Protein AF-A0A973HMJ6-F1 (afdb_monomer_lite)

Secondary structure (DSSP, 8-state):
---------------------TT-EEEEBTTS--EEEEEEEEEETTEEEEEETTT--EEEEEGGGB-HHHHHHHHHHHHHHTTT------S------HHHHHHHHHHHHHHHHHHHHHHHHHHHHHHHHHHHHHHHHHHHHHHHHS---HHHHHHHHHHHHHHHHHHHHHHHHHHHHHHHHHHHHHHHHHHHHHHHHHHHHT-TT-THHHHHHHIIIIIHHHHHHHHHHHHHHHHHHH-

pLDDT: mean 71.48, std 14.73, range [33.19, 90.75]

Sequence (239 aa):
MLRGEYDDEIEEEEYEEEEDEGEYHTFRSKDGSKKLIAKVISVDGDNVILVRKKDGREIEMKVSSFQRKDQAYLRSVVASYDDGVGFKAEEDLIEESEDVTKFKQAIAGFLAFGLVLIIVIVIAFLILQFLIQVLYTWFISKFAADEPTFQNAVKFSIWFSVFGILTEFVIAGITMVLPSVILIIIITILGFLFSYHWAYQRSYKDAGCMKFFIFYFILVPIGILIVITAALSMIWKMM

Structure (mmCIF, N/CA/C/O backbone):
data_AF-A0A973HMJ6-F1
#
_entry.id   AF-A0A973HMJ6-F1
#
loop_
_atom_site.group_PDB
_atom_site.id
_atom_site.type_symbol
_atom_site.label_atom_id
_atom_site.label_alt_id
_atom_site.label_comp_id
_atom_site.label_asym_id
_atom_site.label_entity_id
_atom_site.label_seq_id
_atom_site.pdbx_PDB_ins_code
_atom_site.Cartn_x
_atom_site.Cartn_y
_atom_site.Cartn_z
_atom_site.occupancy
_atom_site.B_iso_or_equiv
_atom_site.auth_seq_id
_atom_site.auth_comp_id
_atom_site.auth_asym_id
_atom_site.auth_atom_id
_atom_site.pdbx_PDB_model_num
ATOM 1 N N . MET A 1 1 ? -56.992 22.034 64.727 1.00 43.81 1 MET A N 1
ATOM 2 C CA . MET A 1 1 ? -57.767 21.483 63.593 1.00 43.81 1 MET A CA 1
ATOM 3 C C . MET A 1 1 ? -57.474 22.418 62.428 1.00 43.81 1 MET A C 1
ATOM 5 O O . MET A 1 1 ? -57.745 23.595 62.577 1.00 43.81 1 MET A O 1
ATOM 9 N N . LEU A 1 2 ? -56.690 22.054 61.415 1.00 40.25 2 LEU A N 1
ATOM 10 C CA . LEU A 1 2 ? -56.960 21.040 60.392 1.00 40.25 2 LEU A CA 1
ATOM 11 C C . LEU A 1 2 ? -55.666 20.300 60.005 1.00 40.25 2 LEU A C 1
ATOM 13 O O . LEU A 1 2 ? -54.617 20.916 59.835 1.00 40.25 2 LEU A O 1
ATOM 17 N N . ARG A 1 3 ? -55.774 18.973 59.913 1.00 39.19 3 ARG A N 1
ATOM 18 C CA . ARG A 1 3 ? -54.755 18.019 59.465 1.00 39.19 3 ARG A CA 1
ATOM 19 C C . ARG A 1 3 ? -55.028 17.795 57.976 1.00 39.19 3 ARG A C 1
ATOM 21 O O . ARG A 1 3 ? -56.131 17.381 57.647 1.00 39.19 3 ARG A O 1
ATOM 28 N N . GLY A 1 4 ? -54.090 18.161 57.108 1.00 39.06 4 GLY A N 1
ATOM 29 C CA . GLY A 1 4 ? -54.155 17.831 55.686 1.00 39.06 4 GLY A CA 1
ATOM 30 C C . GLY A 1 4 ? -53.515 16.467 55.472 1.00 39.06 4 GLY A C 1
ATOM 31 O O . GLY A 1 4 ? -52.295 16.354 55.576 1.00 39.06 4 GLY A O 1
ATOM 32 N N . GLU A 1 5 ? -54.349 15.452 55.270 1.00 43.44 5 GLU A N 1
ATOM 33 C CA . GLU A 1 5 ? -53.986 14.175 54.650 1.00 43.44 5 GLU A CA 1
ATOM 34 C C . GLU A 1 5 ? -53.609 14.434 53.187 1.00 43.44 5 GLU A C 1
ATOM 36 O O . GLU A 1 5 ? -54.357 15.088 52.463 1.00 43.44 5 GLU A O 1
ATOM 41 N N . TYR A 1 6 ? -52.439 13.948 52.779 1.00 47.72 6 TYR A N 1
ATOM 42 C CA . TYR A 1 6 ? -52.119 13.709 51.377 1.00 47.72 6 TYR A CA 1
ATOM 43 C C . TYR A 1 6 ? -52.194 12.194 51.186 1.00 47.72 6 TYR A C 1
ATOM 45 O O . TYR A 1 6 ? -51.253 11.484 51.539 1.00 47.72 6 TYR A O 1
ATOM 53 N N . ASP A 1 7 ? -53.350 11.730 50.711 1.00 46.59 7 ASP A N 1
ATOM 54 C CA . ASP A 1 7 ? -53.491 10.456 50.006 1.00 46.59 7 ASP A CA 1
ATOM 55 C C . ASP A 1 7 ? -52.967 10.681 48.586 1.00 46.59 7 ASP A C 1
ATOM 57 O O . ASP A 1 7 ? -53.701 11.108 47.698 1.00 46.59 7 ASP A O 1
ATOM 61 N N . ASP A 1 8 ? -51.672 10.446 48.394 1.00 48.44 8 ASP A N 1
ATOM 62 C CA . ASP A 1 8 ? -51.143 10.128 47.073 1.00 48.44 8 ASP A CA 1
ATOM 63 C C . ASP A 1 8 ? -51.062 8.599 47.014 1.00 48.44 8 ASP A C 1
ATOM 65 O O . ASP A 1 8 ? -50.051 7.988 47.369 1.00 48.44 8 ASP A O 1
ATOM 69 N N . GLU A 1 9 ? -52.181 7.981 46.630 1.00 44.19 9 GLU A N 1
ATOM 70 C CA . GLU A 1 9 ? -52.222 6.600 46.156 1.00 44.19 9 GLU A CA 1
ATOM 71 C C . GLU A 1 9 ? -51.339 6.524 44.903 1.00 44.19 9 GLU A C 1
ATOM 73 O O . GLU A 1 9 ? -51.754 6.831 43.786 1.00 44.19 9 GLU A O 1
ATOM 78 N N . ILE A 1 10 ? -50.065 6.185 45.100 1.00 46.09 10 ILE A N 1
ATOM 79 C CA . ILE A 1 10 ? -49.186 5.768 44.014 1.00 46.09 10 ILE A CA 1
ATOM 80 C C . ILE A 1 10 ? -49.730 4.416 43.564 1.00 46.09 10 ILE A C 1
ATOM 82 O O . ILE A 1 10 ? -49.549 3.416 44.256 1.00 46.09 10 ILE A O 1
ATOM 86 N N . GLU A 1 11 ? -50.435 4.412 42.434 1.00 41.34 11 GLU A N 1
ATOM 87 C CA . GLU A 1 11 ? -50.788 3.204 41.694 1.00 41.34 11 GLU A CA 1
ATOM 88 C C . GLU A 1 11 ? -49.488 2.436 41.399 1.00 41.34 11 GLU A C 1
ATOM 90 O O . GLU A 1 11 ? -48.725 2.770 40.489 1.00 41.34 11 GLU A O 1
ATOM 95 N N . GLU A 1 12 ? -49.185 1.438 42.230 1.00 43.09 12 GLU A N 1
ATOM 96 C CA . GLU A 1 12 ? -48.188 0.420 41.929 1.00 43.09 12 GLU A CA 1
ATOM 97 C C . GLU A 1 12 ? -48.746 -0.394 40.760 1.00 43.09 12 GLU A C 1
ATOM 99 O O . GLU A 1 12 ? -49.524 -1.326 40.949 1.00 43.09 12 GLU A O 1
ATOM 104 N N . GLU A 1 13 ? -48.409 0.007 39.531 1.00 42.00 13 GLU A N 1
ATOM 105 C CA . GLU A 1 13 ? -48.623 -0.835 38.357 1.00 42.00 13 GLU A CA 1
ATOM 106 C C . GLU A 1 13 ? -48.000 -2.208 38.652 1.00 42.00 13 GLU A C 1
ATOM 108 O O . GLU A 1 13 ? -46.784 -2.327 38.817 1.00 42.00 13 GLU A O 1
ATOM 113 N N . GLU A 1 14 ? -48.838 -3.242 38.770 1.00 40.66 14 GLU A N 1
ATOM 114 C CA . GLU A 1 14 ? -48.417 -4.639 38.837 1.00 40.66 14 GLU A CA 1
ATOM 115 C C . GLU A 1 14 ? -47.666 -4.969 37.542 1.00 40.66 14 GLU A C 1
ATOM 117 O O . GLU A 1 14 ? -48.248 -5.290 36.506 1.00 40.66 14 GLU A O 1
ATOM 122 N N . TYR A 1 15 ? -46.341 -4.844 37.579 1.00 47.34 15 TYR A N 1
ATOM 123 C CA . TYR A 1 15 ? -45.486 -5.326 36.509 1.00 47.34 15 TYR A CA 1
ATOM 124 C C . TYR A 1 15 ? -45.500 -6.850 36.559 1.00 47.34 15 TYR A C 1
ATOM 126 O O . TYR A 1 15 ? -44.990 -7.437 37.512 1.00 47.34 15 TYR A O 1
ATOM 134 N N . GLU A 1 16 ? -46.056 -7.475 35.520 1.00 47.06 16 GLU A N 1
ATOM 135 C CA . GLU A 1 16 ? -45.895 -8.904 35.260 1.00 47.06 16 GLU A CA 1
ATOM 136 C C . GLU A 1 16 ? -44.403 -9.263 35.400 1.00 47.06 16 GLU A C 1
ATOM 138 O O . GLU A 1 16 ? -43.552 -8.774 34.645 1.00 47.06 16 GLU A O 1
ATOM 143 N N . GLU A 1 17 ? -44.072 -10.058 36.423 1.00 46.97 17 GLU A N 1
ATOM 144 C CA . GLU A 1 17 ? -42.740 -10.629 36.600 1.00 46.97 17 GLU A CA 1
ATOM 145 C C . GLU A 1 17 ? -42.510 -11.613 35.450 1.00 46.97 17 GLU A C 1
ATOM 147 O O . GLU A 1 17 ? -42.862 -12.785 35.529 1.00 46.97 17 GLU A O 1
ATOM 152 N N . GLU A 1 18 ? -41.964 -11.124 34.336 1.00 51.53 18 GLU A N 1
ATOM 153 C CA . GLU A 1 18 ? -41.388 -12.013 33.332 1.00 51.53 18 GLU A CA 1
ATOM 154 C C . GLU A 1 18 ? -40.262 -12.802 34.011 1.00 51.53 18 GLU A C 1
ATOM 156 O O . GLU A 1 18 ? -39.240 -12.223 34.388 1.00 51.53 18 GLU A O 1
ATOM 161 N N . GLU A 1 19 ? -40.502 -14.102 34.207 1.00 53.81 19 GLU A N 1
ATOM 162 C CA . GLU A 1 19 ? -39.594 -15.035 34.871 1.00 53.81 19 GLU A CA 1
ATOM 163 C C . GLU A 1 19 ? -38.188 -14.956 34.263 1.00 53.81 19 GLU A C 1
ATOM 165 O O . GLU A 1 19 ? -37.997 -15.063 33.048 1.00 53.81 19 GLU A O 1
ATOM 170 N N . ASP A 1 20 ? -37.192 -14.779 35.131 1.00 62.41 20 ASP A N 1
ATOM 171 C CA . ASP A 1 20 ? -35.784 -14.843 34.763 1.00 62.41 20 ASP A CA 1
ATOM 172 C C . ASP A 1 20 ? -35.477 -16.221 34.149 1.00 62.41 20 ASP A C 1
ATOM 174 O O . ASP A 1 20 ? -35.510 -17.262 34.809 1.00 62.41 20 ASP A O 1
ATOM 178 N N . GLU A 1 21 ? -35.185 -16.242 32.848 1.00 52.69 21 GLU A N 1
ATOM 179 C CA . GLU A 1 21 ? -34.853 -17.472 32.132 1.00 52.69 21 GLU A CA 1
ATOM 180 C C . GLU A 1 21 ? -33.383 -17.860 32.375 1.00 52.69 21 GLU A C 1
ATOM 182 O O . GLU A 1 21 ? -32.475 -17.484 31.623 1.00 52.69 21 GLU A O 1
ATOM 187 N N . GLY A 1 22 ? -33.147 -18.661 33.416 1.00 68.25 22 GLY A N 1
ATOM 188 C CA . GLY A 1 22 ? -31.844 -19.267 33.702 1.00 68.25 22 GLY A CA 1
ATOM 189 C C . GLY A 1 22 ? -30.811 -18.257 34.209 1.00 68.25 22 GLY A C 1
ATOM 190 O O . GLY A 1 22 ? -30.983 -17.671 35.269 1.00 68.25 22 GLY A O 1
ATOM 191 N N . GLU A 1 23 ? -29.705 -18.082 33.480 1.00 77.00 23 GLU A N 1
ATOM 192 C CA . GLU A 1 23 ? -28.607 -17.175 33.866 1.00 77.00 23 GLU A CA 1
ATOM 193 C C . GLU A 1 23 ? -28.815 -15.718 33.398 1.00 77.00 23 GLU A C 1
ATOM 195 O O . GLU A 1 23 ? -27.949 -14.868 33.614 1.00 77.00 23 GLU A O 1
ATOM 200 N N . TYR A 1 24 ? -29.928 -15.420 32.719 1.00 82.56 24 TYR A N 1
ATOM 201 C CA . TYR A 1 24 ? -30.221 -14.100 32.161 1.00 82.56 24 TYR A CA 1
ATOM 202 C C . TYR A 1 24 ? -31.276 -13.371 32.991 1.00 82.56 24 TYR A C 1
ATOM 204 O O . TYR A 1 24 ? -32.354 -13.904 33.227 1.00 82.56 24 TYR A O 1
ATOM 212 N N . HIS A 1 25 ? -30.980 -12.120 33.342 1.00 86.19 25 HIS A N 1
ATOM 213 C CA . HIS A 1 25 ? -31.868 -11.233 34.082 1.00 86.19 25 HIS A CA 1
ATOM 214 C C . HIS A 1 25 ? -32.387 -10.098 33.191 1.00 86.19 25 HIS A C 1
ATOM 216 O O . HIS A 1 25 ? -31.694 -9.613 32.283 1.00 86.19 25 HIS A O 1
ATOM 222 N N . THR A 1 26 ? -33.620 -9.662 33.443 1.00 87.19 26 THR A N 1
ATOM 223 C CA . THR A 1 26 ? -34.226 -8.523 32.748 1.00 87.19 26 THR A CA 1
ATOM 224 C C . THR A 1 26 ? -33.950 -7.215 33.485 1.00 87.19 26 THR A C 1
ATOM 226 O O . THR A 1 26 ? -34.629 -6.868 34.442 1.00 87.19 26 THR A O 1
ATOM 229 N N . PHE A 1 27 ? -33.016 -6.428 32.963 1.00 85.69 27 PHE A N 1
ATOM 230 C CA . PHE A 1 27 ? -32.703 -5.084 33.433 1.00 85.69 27 PHE A CA 1
ATOM 231 C C . PHE A 1 27 ? -33.596 -4.024 32.786 1.00 85.69 27 PHE A C 1
ATOM 233 O O . PHE A 1 27 ? -33.896 -4.076 31.587 1.00 85.69 27 PHE A O 1
ATOM 240 N N . ARG A 1 28 ? -33.945 -2.990 33.546 1.00 84.69 28 ARG A N 1
ATOM 241 C CA . ARG A 1 28 ? -34.652 -1.799 33.075 1.00 84.69 28 ARG A CA 1
ATOM 242 C C . ARG A 1 28 ? -33.813 -0.547 33.300 1.00 84.69 28 ARG A C 1
ATOM 244 O O . ARG A 1 28 ? -33.118 -0.397 34.305 1.00 84.69 28 ARG A O 1
ATOM 251 N N . SER A 1 29 ? -33.872 0.382 32.349 1.00 82.88 29 SER A N 1
ATOM 252 C CA . SER A 1 29 ? -33.248 1.698 32.500 1.00 82.88 29 SER A CA 1
ATOM 253 C C . SER A 1 29 ? -33.848 2.456 33.683 1.00 82.88 29 SER A C 1
ATOM 255 O O . SER A 1 29 ? -34.981 2.207 34.074 1.00 82.88 29 SER A O 1
ATOM 257 N N . LYS A 1 30 ? -33.113 3.416 34.248 1.00 77.81 30 LYS A N 1
ATOM 258 C CA . LYS A 1 30 ? -33.528 4.209 35.419 1.00 77.81 30 LYS A CA 1
ATOM 259 C C . LYS A 1 30 ? -34.941 4.806 35.316 1.00 77.81 30 LYS A C 1
ATOM 261 O O . LYS A 1 30 ? -35.620 4.935 36.327 1.00 77.81 30 LYS A O 1
ATOM 266 N N . ASP A 1 31 ? -35.357 5.174 34.110 1.00 76.50 31 ASP A N 1
ATOM 267 C CA . ASP A 1 31 ? -36.668 5.736 33.767 1.00 76.50 31 ASP A CA 1
ATOM 268 C C . ASP A 1 31 ? -37.720 4.679 33.368 1.00 76.50 31 ASP A C 1
ATOM 270 O O . ASP A 1 31 ? -38.837 5.033 33.020 1.00 76.50 31 ASP A O 1
ATOM 274 N N . GLY A 1 32 ? -37.368 3.390 33.366 1.00 67.56 32 GLY A N 1
ATOM 275 C CA . GLY A 1 32 ? -38.233 2.270 32.982 1.00 67.56 32 GLY A CA 1
ATOM 276 C C . GLY A 1 32 ? -38.507 2.133 31.483 1.00 67.56 32 GLY A C 1
ATOM 277 O O . GLY A 1 32 ? -39.099 1.138 31.068 1.00 67.56 32 GLY A O 1
ATOM 278 N N . SER A 1 33 ? -38.052 3.084 30.661 1.00 72.88 33 SER A N 1
ATOM 279 C CA . SER A 1 33 ? -38.416 3.175 29.241 1.00 72.88 33 SER A CA 1
ATOM 280 C C . SER A 1 33 ? -37.765 2.108 28.359 1.00 72.88 33 SER A C 1
ATOM 282 O O . SER A 1 33 ? -38.263 1.809 27.271 1.00 72.88 33 SER A O 1
ATOM 284 N N . LYS A 1 34 ? -36.640 1.533 28.795 1.00 70.94 34 LYS A N 1
ATOM 285 C CA . LYS A 1 34 ? -35.865 0.551 28.032 1.00 70.94 34 LYS A CA 1
ATOM 286 C C . LYS A 1 34 ? -35.654 -0.711 28.848 1.00 70.94 34 LYS A C 1
ATOM 288 O O . LYS A 1 34 ? -35.286 -0.652 30.018 1.00 70.94 34 LYS A O 1
ATOM 293 N N . LYS A 1 35 ? -35.821 -1.848 28.178 1.00 83.75 35 LYS A N 1
ATOM 294 C CA . LYS A 1 35 ? -35.582 -3.191 28.705 1.00 83.75 35 LYS A CA 1
ATOM 295 C C . LYS A 1 35 ? -34.334 -3.794 28.061 1.00 83.75 35 LYS A C 1
ATOM 297 O O . LYS A 1 35 ? -34.123 -3.663 26.855 1.00 83.75 35 LYS A O 1
ATOM 302 N N . LEU A 1 36 ? -33.522 -4.465 28.865 1.00 82.19 36 LEU A N 1
ATOM 303 C CA . LEU A 1 36 ? -32.304 -5.158 28.474 1.00 82.19 36 LEU A CA 1
ATOM 304 C C . LEU A 1 36 ? -32.296 -6.533 29.142 1.00 82.19 36 LEU A C 1
ATOM 306 O O . LEU A 1 36 ? -32.233 -6.621 30.356 1.00 82.19 36 LEU A O 1
ATOM 310 N N . ILE A 1 37 ? -32.297 -7.603 28.354 1.00 88.31 37 ILE A N 1
ATOM 311 C CA . ILE A 1 37 ? -32.136 -8.963 28.882 1.00 88.31 37 ILE A CA 1
ATOM 312 C C . ILE A 1 37 ? -30.659 -9.336 28.765 1.00 88.31 37 ILE A C 1
ATOM 314 O O . ILE A 1 37 ? -30.124 -9.369 27.648 1.00 88.31 37 ILE A O 1
ATOM 318 N N . ALA A 1 38 ? -29.989 -9.577 29.889 1.00 87.56 38 ALA A N 1
ATOM 319 C CA . ALA A 1 38 ? -28.554 -9.832 29.919 1.00 87.56 38 ALA A CA 1
ATOM 320 C C . ALA A 1 38 ? -28.126 -10.722 31.095 1.00 87.56 38 ALA A C 1
ATOM 322 O O . ALA A 1 38 ? -28.805 -10.797 32.112 1.00 87.56 38 ALA A O 1
ATOM 323 N N . LYS A 1 39 ? -26.984 -11.392 30.951 1.00 90.75 39 LYS A N 1
ATOM 324 C CA . LYS A 1 39 ? -26.306 -12.131 32.019 1.00 90.75 39 LYS A CA 1
ATOM 325 C C . LYS A 1 39 ? -25.254 -11.229 32.659 1.00 90.75 39 LYS A C 1
ATOM 327 O O . LYS A 1 39 ? -24.524 -10.552 31.938 1.00 90.75 39 LYS A O 1
ATOM 332 N N . VAL A 1 40 ? -25.160 -11.224 33.985 1.00 89.38 40 VAL A N 1
ATOM 333 C CA . VAL A 1 40 ? -24.102 -10.495 34.703 1.00 89.38 40 VAL A CA 1
ATOM 334 C C . VAL A 1 40 ? -22.809 -11.300 34.646 1.00 89.38 40 VAL A C 1
ATOM 336 O O . VAL A 1 40 ? -22.811 -12.479 34.993 1.00 89.38 40 VAL A O 1
ATOM 339 N N . ILE A 1 41 ? -21.720 -10.673 34.204 1.00 88.00 41 ILE A N 1
ATOM 340 C CA . ILE A 1 41 ? -20.390 -11.298 34.150 1.00 88.00 41 ILE A CA 1
ATOM 341 C C . ILE A 1 41 ? -19.532 -10.830 35.318 1.00 88.00 41 ILE A C 1
ATOM 343 O O . ILE A 1 41 ? -18.930 -11.644 36.013 1.00 88.00 41 ILE A O 1
ATOM 347 N N . SER A 1 42 ? -19.495 -9.522 35.556 1.00 83.38 42 SER A N 1
ATOM 348 C CA . SER A 1 42 ? -18.763 -8.938 36.674 1.00 83.38 42 SER A CA 1
ATOM 349 C C . SER A 1 42 ? -19.382 -7.612 37.096 1.00 83.38 42 SER A C 1
ATOM 351 O O . SER A 1 42 ? -20.066 -6.938 36.321 1.00 83.38 42 SER A O 1
ATOM 353 N N . VAL A 1 43 ? -19.144 -7.238 38.347 1.00 84.62 43 VAL A N 1
ATOM 354 C CA . VAL A 1 43 ? -19.526 -5.938 38.893 1.00 84.62 43 VAL A CA 1
ATOM 355 C C . VAL A 1 43 ? -18.313 -5.395 39.640 1.00 84.62 43 VAL A C 1
ATOM 357 O O . VAL A 1 43 ? -17.813 -6.044 40.555 1.00 84.62 43 VAL A O 1
ATOM 360 N N . ASP A 1 44 ? -17.848 -4.215 39.242 1.00 81.62 44 ASP A N 1
ATOM 361 C CA . ASP A 1 44 ? -16.714 -3.515 39.842 1.00 81.62 44 ASP A CA 1
ATOM 362 C C . ASP A 1 44 ? -17.149 -2.107 40.269 1.00 81.62 44 ASP A C 1
ATOM 364 O O . ASP A 1 44 ? -17.291 -1.181 39.462 1.00 81.62 44 ASP A O 1
ATOM 368 N N . GLY A 1 45 ? -17.432 -1.956 41.564 1.00 83.06 45 GLY A N 1
ATOM 369 C CA . GLY A 1 45 ? -17.891 -0.697 42.143 1.00 83.06 45 GLY A CA 1
ATOM 370 C C . GLY A 1 45 ? -19.209 -0.197 41.538 1.00 83.06 45 GLY A C 1
ATOM 371 O O . GLY A 1 45 ? -20.277 -0.734 41.826 1.00 83.06 45 GLY A O 1
ATOM 372 N N . ASP A 1 46 ? -19.140 0.882 40.748 1.00 86.44 46 ASP A N 1
ATOM 373 C CA . ASP A 1 46 ? -20.303 1.484 40.064 1.00 86.44 46 ASP A CA 1
ATOM 374 C C . ASP A 1 46 ? -20.457 1.002 38.611 1.00 86.44 46 ASP A C 1
ATOM 376 O O . ASP A 1 46 ? -21.398 1.416 37.936 1.00 86.44 46 ASP A O 1
ATOM 380 N N . ASN A 1 47 ? -19.574 0.129 38.118 1.00 86.19 47 ASN A N 1
ATOM 381 C CA . ASN A 1 47 ? -19.642 -0.425 36.768 1.00 86.19 47 ASN A CA 1
ATOM 382 C C . ASN A 1 47 ? -20.057 -1.901 36.804 1.00 86.19 47 ASN A C 1
ATOM 384 O O . ASN A 1 47 ? -19.670 -2.657 37.691 1.00 86.19 47 ASN A O 1
ATOM 388 N N . VAL A 1 48 ? -20.845 -2.316 35.817 1.00 88.94 48 VAL A N 1
ATOM 389 C CA . VAL A 1 48 ? -21.241 -3.708 35.594 1.00 88.94 48 VAL A CA 1
ATOM 390 C C . VAL A 1 48 ? -20.938 -4.102 34.155 1.00 88.94 48 VAL A C 1
ATOM 392 O O . VAL A 1 48 ? -21.236 -3.346 33.226 1.00 88.94 48 VAL A O 1
ATOM 395 N N . ILE A 1 49 ? -20.380 -5.299 33.984 1.00 87.69 49 ILE A N 1
ATOM 396 C CA . ILE A 1 49 ? -20.205 -5.953 32.689 1.00 87.69 49 ILE A CA 1
ATOM 397 C C . ILE A 1 49 ? -21.334 -6.969 32.510 1.00 87.69 49 ILE A C 1
ATOM 399 O O . ILE A 1 49 ? -21.519 -7.882 33.322 1.00 87.69 49 ILE A O 1
ATOM 403 N N . LEU A 1 50 ? -22.106 -6.787 31.441 1.00 89.38 50 LEU A N 1
ATOM 404 C CA . LEU A 1 50 ? -23.271 -7.598 31.097 1.00 89.38 50 LEU A CA 1
ATOM 405 C C . LEU A 1 50 ? -23.093 -8.229 29.713 1.00 89.38 50 LEU A C 1
ATOM 407 O O . LEU A 1 50 ? -22.655 -7.548 28.794 1.00 89.38 50 LEU A O 1
ATOM 411 N N . VAL A 1 51 ? -23.540 -9.471 29.522 1.00 87.62 51 VAL A N 1
ATOM 412 C CA . VAL A 1 51 ? -23.665 -10.115 28.200 1.00 87.62 51 VAL A CA 1
ATOM 413 C C . VAL A 1 51 ? -25.123 -10.110 27.769 1.00 87.62 51 VAL A C 1
ATOM 415 O O . VAL A 1 51 ? -25.972 -10.754 28.389 1.00 87.62 51 VAL A O 1
ATOM 418 N N . ARG A 1 52 ? -25.449 -9.395 26.694 1.00 87.50 52 ARG A N 1
ATOM 419 C CA . ARG A 1 52 ? -26.831 -9.261 26.215 1.00 87.50 52 ARG A CA 1
ATOM 420 C C . ARG A 1 52 ? -27.321 -10.556 25.557 1.00 87.50 52 ARG A C 1
ATOM 422 O O . ARG A 1 52 ? -26.688 -11.078 24.648 1.00 87.50 52 ARG A O 1
ATOM 429 N N . LYS A 1 53 ? -28.519 -11.027 25.923 1.00 83.06 53 LYS A N 1
ATOM 430 C CA . LYS A 1 53 ? -29.112 -12.276 25.394 1.00 83.06 53 LYS A CA 1
ATOM 431 C C . LYS A 1 53 ? -29.321 -12.259 23.874 1.00 83.06 53 LYS A C 1
ATOM 433 O O . LYS A 1 53 ? -29.185 -13.283 23.219 1.00 83.06 53 LYS A O 1
ATOM 438 N N . LYS A 1 54 ? -29.676 -11.096 23.313 1.00 76.31 54 LYS A N 1
ATOM 439 C CA . LYS A 1 54 ? -30.044 -10.949 21.893 1.00 76.31 54 LYS A CA 1
ATOM 440 C C . LYS A 1 54 ? -28.881 -11.204 20.930 1.00 76.31 54 LYS A C 1
ATOM 442 O O . LYS A 1 54 ? -29.098 -11.781 19.871 1.00 76.31 54 LYS A O 1
ATOM 447 N N . ASP A 1 55 ? -27.702 -10.681 21.246 1.00 76.25 55 ASP A N 1
ATOM 448 C CA . ASP A 1 55 ? -26.547 -10.627 20.341 1.00 76.25 55 ASP A CA 1
ATOM 449 C C . ASP A 1 55 ? -25.263 -11.195 20.965 1.00 76.25 55 ASP A C 1
ATOM 451 O O . ASP A 1 55 ? -24.250 -11.270 20.277 1.00 76.25 55 ASP A O 1
ATOM 455 N N . GLY A 1 56 ? -25.298 -11.604 22.237 1.00 82.00 56 GLY A N 1
ATOM 456 C CA . GLY A 1 56 ? -24.142 -12.124 22.965 1.00 82.00 56 GLY A CA 1
ATOM 457 C C . GLY A 1 56 ? -23.069 -11.075 23.255 1.00 82.00 56 GLY A C 1
ATOM 458 O O . GLY A 1 56 ? -21.991 -11.450 23.698 1.00 82.00 56 GLY A O 1
ATOM 459 N N . ARG A 1 57 ? -23.337 -9.786 23.000 1.00 75.88 57 ARG A N 1
ATOM 460 C CA . ARG A 1 57 ? -22.340 -8.719 23.151 1.00 75.88 57 ARG A CA 1
ATOM 461 C C . ARG A 1 57 ? -22.141 -8.340 24.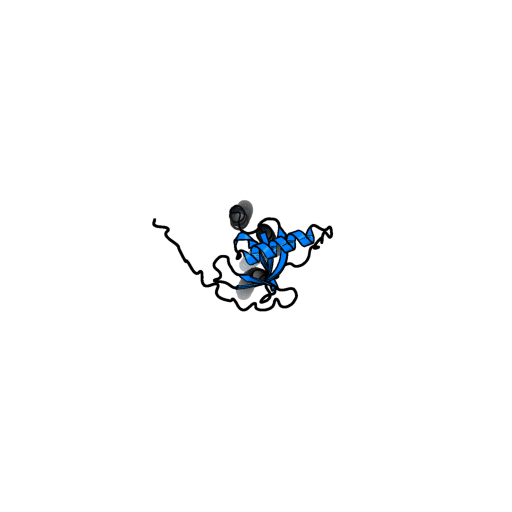610 1.00 75.88 57 ARG A C 1
ATOM 463 O O . ARG A 1 57 ? -23.118 -8.239 25.364 1.00 75.88 57 ARG A O 1
ATOM 470 N N . GLU A 1 58 ? -20.892 -8.066 24.960 1.00 85.25 58 GLU A N 1
ATOM 471 C CA . GLU A 1 58 ? -20.520 -7.525 26.258 1.00 85.25 58 GLU A CA 1
ATOM 472 C C . GLU A 1 58 ? -20.737 -6.015 26.274 1.00 85.25 58 GLU A C 1
ATOM 474 O O . GLU A 1 58 ? -20.393 -5.284 25.344 1.00 85.25 58 GLU A O 1
ATOM 479 N N . ILE A 1 59 ? -21.359 -5.525 27.338 1.00 84.38 59 ILE A N 1
ATOM 480 C CA . ILE A 1 59 ? -21.587 -4.102 27.538 1.00 84.38 59 ILE A CA 1
ATOM 481 C C . ILE A 1 59 ? -21.204 -3.712 28.956 1.00 84.38 59 ILE A C 1
ATOM 483 O O . ILE A 1 59 ? -21.650 -4.315 29.930 1.00 84.38 59 ILE A O 1
ATOM 487 N N . GLU A 1 60 ? -20.402 -2.658 29.052 1.00 88.56 60 GLU A N 1
ATOM 488 C CA . GLU A 1 60 ? -20.096 -2.000 30.313 1.00 88.56 60 GLU A CA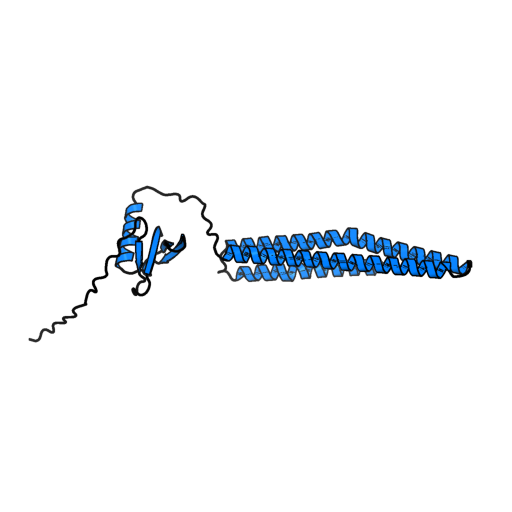 1
ATOM 489 C C . GLU A 1 60 ? -21.105 -0.871 30.542 1.00 88.56 60 GLU A C 1
ATOM 491 O O . GLU A 1 60 ? -21.286 0.020 29.703 1.00 88.56 60 GLU A O 1
ATOM 496 N N . MET A 1 61 ? -21.796 -0.910 31.676 1.00 86.06 61 MET A N 1
ATOM 497 C CA . MET A 1 61 ? -22.778 0.100 32.057 1.00 86.06 61 MET A CA 1
ATOM 498 C C . MET A 1 61 ? -22.605 0.497 33.516 1.00 86.06 61 MET A C 1
ATOM 500 O O . MET A 1 61 ? -22.165 -0.294 34.343 1.00 86.06 61 MET A O 1
ATOM 504 N N . LYS A 1 62 ? -23.011 1.723 33.857 1.00 87.25 62 LYS A N 1
ATOM 505 C CA . LYS A 1 62 ? -23.060 2.130 35.263 1.00 87.25 62 LYS A CA 1
ATOM 506 C C . LYS A 1 62 ? -24.260 1.513 35.958 1.00 87.25 62 LYS A C 1
ATOM 508 O O . LYS A 1 62 ? -25.369 1.619 35.429 1.00 87.25 62 LYS A O 1
ATOM 513 N N . VAL A 1 63 ? -24.071 1.003 37.171 1.00 87.44 63 VAL A N 1
ATOM 514 C CA . VAL A 1 63 ? -25.136 0.482 38.044 1.00 87.44 63 VAL A CA 1
ATOM 515 C C . VAL A 1 63 ? -26.236 1.535 38.228 1.00 87.44 63 VAL A C 1
ATOM 517 O O . VAL A 1 63 ? -27.422 1.242 38.109 1.00 87.44 63 VAL A O 1
ATOM 520 N N . SER A 1 64 ? -25.853 2.804 38.389 1.00 84.44 64 SER A N 1
ATOM 521 C CA . SER A 1 64 ? -26.775 3.947 38.479 1.00 84.44 64 SER A CA 1
ATOM 522 C C . SER A 1 64 ? -27.671 4.192 37.247 1.00 84.44 64 SER A C 1
ATOM 524 O O . SER A 1 64 ? -28.614 4.986 37.332 1.00 84.44 64 SER A O 1
ATOM 526 N N . SER A 1 65 ? -27.410 3.522 36.119 1.00 81.31 65 SER A N 1
ATOM 527 C CA . SER A 1 65 ? -28.223 3.600 34.893 1.00 81.31 65 SER A CA 1
ATOM 528 C C . SER A 1 65 ? -29.479 2.728 34.942 1.00 81.31 65 SER A C 1
ATOM 530 O O . SER A 1 65 ? -30.349 2.894 34.086 1.00 81.31 65 SER A O 1
ATOM 532 N N . PHE A 1 66 ? -29.573 1.817 35.913 1.00 87.50 66 PHE A N 1
ATOM 533 C CA . PHE A 1 66 ? -30.680 0.873 36.059 1.00 87.50 66 PHE A CA 1
ATOM 534 C C . PHE A 1 66 ? -31.704 1.328 37.102 1.00 87.50 66 PHE A C 1
ATOM 536 O O . PHE A 1 66 ? -31.452 2.262 37.873 1.00 87.50 66 PHE A O 1
ATOM 543 N N . GLN A 1 67 ? -32.870 0.681 37.141 1.00 86.00 67 GLN A N 1
ATOM 544 C CA . GLN A 1 67 ? -33.866 0.917 38.188 1.00 86.00 67 GLN A CA 1
ATOM 545 C C . GLN A 1 67 ? -33.378 0.456 39.564 1.00 86.00 67 GLN A C 1
ATOM 547 O O . GLN A 1 67 ? -32.446 -0.330 39.702 1.00 86.00 67 GLN A O 1
ATOM 552 N N . ARG A 1 68 ? -34.032 0.943 40.622 1.00 83.94 68 ARG A N 1
ATOM 553 C CA . ARG A 1 68 ? -33.633 0.663 42.009 1.00 83.94 68 ARG A CA 1
ATOM 554 C C . ARG A 1 68 ? -33.676 -0.834 42.363 1.00 83.94 68 ARG A C 1
ATOM 556 O O . ARG A 1 68 ? -32.813 -1.270 43.121 1.00 83.94 68 ARG A O 1
ATOM 563 N N . LYS A 1 69 ? -34.634 -1.599 41.813 1.00 84.56 69 LYS A N 1
ATOM 564 C CA . LYS A 1 69 ? -34.738 -3.066 41.989 1.00 84.56 69 LYS A CA 1
ATOM 565 C C . LYS A 1 69 ? -33.503 -3.758 41.396 1.00 84.56 69 LYS A C 1
ATOM 567 O O . LYS A 1 69 ? -32.797 -4.467 42.106 1.00 84.56 69 LYS A O 1
ATOM 572 N N . ASP A 1 70 ? -33.159 -3.416 40.161 1.00 86.00 70 ASP A N 1
ATOM 573 C CA . ASP A 1 70 ? -32.001 -3.967 39.447 1.00 86.00 70 ASP A CA 1
ATOM 574 C C . ASP A 1 70 ? -30.663 -3.550 40.072 1.00 86.00 70 ASP A C 1
ATOM 576 O O . ASP A 1 70 ? -29.723 -4.337 40.149 1.00 86.00 70 ASP A O 1
ATOM 580 N N . GLN A 1 71 ? -30.566 -2.318 40.583 1.00 86.62 71 GLN A N 1
ATOM 581 C CA . GLN A 1 71 ? -29.398 -1.869 41.344 1.00 86.62 71 GLN A CA 1
ATOM 582 C C . GLN A 1 71 ? -29.186 -2.714 42.604 1.00 86.62 71 GLN A C 1
ATOM 584 O O . GLN A 1 71 ? -28.046 -3.014 42.958 1.00 86.62 71 GLN A O 1
ATOM 589 N N . ALA A 1 72 ? -30.267 -3.083 43.297 1.00 84.25 72 ALA A N 1
ATOM 590 C CA . ALA A 1 72 ? -30.192 -3.953 44.464 1.00 84.25 72 ALA A CA 1
ATOM 591 C C . ALA A 1 72 ? -29.773 -5.376 44.070 1.00 84.25 72 ALA A C 1
ATOM 593 O O . ALA A 1 72 ? -28.909 -5.949 44.732 1.00 84.25 72 ALA A O 1
ATOM 594 N N . TYR A 1 73 ? -30.302 -5.898 42.959 1.00 85.81 73 TYR A N 1
ATOM 595 C CA . TYR A 1 73 ? -29.887 -7.184 42.399 1.00 85.81 73 TYR A CA 1
ATOM 596 C C . TYR A 1 73 ? -28.386 -7.207 42.076 1.00 85.81 73 TYR A C 1
ATOM 598 O O . TYR A 1 73 ? -27.662 -8.041 42.613 1.00 85.81 73 TYR A O 1
ATOM 606 N N . LEU A 1 74 ? -27.872 -6.238 41.312 1.00 86.38 74 LEU A N 1
ATOM 607 C CA . LEU A 1 74 ? -26.447 -6.165 40.956 1.00 86.38 74 LEU A CA 1
ATOM 608 C C . LEU A 1 74 ? -25.531 -6.090 42.185 1.00 86.38 74 LEU A C 1
ATOM 610 O O . LEU A 1 74 ? -24.471 -6.710 42.213 1.00 86.38 74 LEU A O 1
ATOM 614 N N . ARG A 1 75 ? -25.957 -5.380 43.236 1.00 82.25 75 ARG A N 1
ATOM 615 C CA . ARG A 1 75 ? -25.228 -5.333 44.514 1.00 82.25 75 ARG A CA 1
ATOM 616 C C . ARG A 1 75 ? -25.285 -6.653 45.280 1.00 82.25 75 ARG A C 1
ATOM 618 O O . ARG A 1 75 ? -24.324 -6.987 45.964 1.00 82.25 75 ARG A O 1
ATOM 625 N N . SER A 1 76 ? -26.382 -7.401 45.174 1.00 79.12 76 SER A N 1
ATOM 626 C CA . SER A 1 76 ? -26.486 -8.736 45.773 1.00 79.12 76 SER A CA 1
ATOM 627 C C . SER A 1 76 ? -25.582 -9.754 45.074 1.00 79.12 76 SER A C 1
ATOM 629 O O . SER A 1 76 ? -24.975 -10.582 45.746 1.00 79.12 76 SER A O 1
ATOM 631 N N . VAL A 1 77 ? -25.405 -9.622 43.753 1.00 75.00 77 VAL A N 1
ATOM 632 C CA . VAL A 1 77 ? -24.449 -10.427 42.985 1.00 75.00 77 VAL A CA 1
ATOM 633 C C . VAL A 1 77 ? -23.032 -10.176 43.509 1.00 75.00 77 VAL A C 1
ATOM 635 O O . VAL A 1 77 ? -22.367 -11.131 43.894 1.00 75.00 77 VAL A O 1
ATOM 638 N N . VAL A 1 78 ? -22.606 -8.915 43.670 1.00 65.44 78 VAL A N 1
ATOM 639 C CA . VAL A 1 78 ? -21.295 -8.573 44.277 1.00 65.44 78 VAL A CA 1
ATOM 640 C C . VAL A 1 78 ? -21.094 -9.257 45.631 1.00 65.44 78 VAL A C 1
ATOM 642 O O . VAL A 1 78 ? -20.054 -9.867 45.859 1.00 65.44 78 VAL A O 1
ATOM 645 N N . ALA A 1 79 ? -22.098 -9.196 46.510 1.00 56.97 79 ALA A N 1
ATOM 646 C CA . ALA A 1 79 ? -22.007 -9.764 47.854 1.00 56.97 79 ALA A CA 1
ATOM 647 C C . ALA A 1 79 ? -21.847 -11.295 47.857 1.00 56.97 79 ALA A C 1
ATOM 649 O O . ALA A 1 79 ? -21.246 -11.836 48.777 1.00 56.97 79 ALA A O 1
ATOM 650 N N . SER A 1 80 ? -22.349 -11.990 46.831 1.00 54.72 80 SER A N 1
ATOM 651 C CA . SER A 1 80 ? -22.187 -13.445 46.690 1.00 54.72 80 SER A CA 1
ATOM 652 C C . SER A 1 80 ? -20.827 -13.881 46.124 1.00 54.72 80 SER A C 1
ATOM 654 O O . SER A 1 80 ? -20.444 -15.034 46.299 1.00 54.72 80 SER A O 1
ATOM 656 N N . TYR A 1 81 ? -20.084 -12.974 45.479 1.00 51.59 81 TYR A N 1
ATOM 657 C CA . TYR A 1 81 ? -18.768 -13.257 44.886 1.00 51.59 81 TYR A CA 1
ATOM 658 C C . TYR A 1 81 ? -17.581 -12.851 45.778 1.00 51.59 81 TYR A C 1
ATOM 660 O O . TYR A 1 81 ? -16.450 -13.242 45.489 1.00 51.59 81 TYR A O 1
ATOM 668 N N . ASP A 1 82 ? -17.827 -12.118 46.870 1.00 46.28 82 ASP A N 1
ATOM 669 C CA . ASP A 1 82 ? -16.801 -11.743 47.861 1.00 46.28 82 ASP A CA 1
ATOM 670 C C . ASP A 1 82 ? -16.423 -12.922 48.795 1.00 46.28 82 ASP A C 1
ATOM 672 O O . ASP A 1 82 ? -15.386 -12.903 49.459 1.00 46.28 82 ASP A O 1
ATOM 676 N N . ASP A 1 83 ? -17.190 -14.022 48.762 1.00 40.75 83 ASP A N 1
ATOM 677 C CA . ASP A 1 83 ? -16.862 -15.302 49.409 1.00 40.75 83 ASP A CA 1
ATOM 678 C C . ASP A 1 83 ? -15.912 -16.161 48.537 1.00 40.75 83 ASP A C 1
ATOM 680 O O . ASP A 1 83 ? -16.181 -17.304 48.168 1.00 40.75 83 ASP A O 1
ATOM 684 N N . GLY A 1 84 ? -14.736 -15.613 48.221 1.00 41.09 84 GLY A N 1
ATOM 685 C CA . GLY A 1 84 ? -13.512 -16.415 48.107 1.00 41.09 84 GLY A CA 1
ATOM 686 C C . GLY A 1 84 ? -13.317 -17.341 46.898 1.00 41.09 84 GLY A C 1
ATOM 687 O O . GLY A 1 84 ? -12.460 -18.223 46.977 1.00 41.09 84 GLY A O 1
ATOM 688 N N . VAL A 1 85 ? -13.996 -17.149 45.764 1.00 40.72 85 VAL A N 1
ATOM 689 C CA . VAL A 1 85 ? -13.609 -17.818 44.503 1.00 40.72 85 VAL A CA 1
ATOM 690 C C . VAL A 1 85 ? -13.314 -16.774 43.437 1.00 40.72 85 VAL A C 1
ATOM 692 O O . VAL A 1 85 ? -14.145 -16.430 42.602 1.00 40.72 85 VAL A O 1
ATOM 695 N N . GLY A 1 86 ? -12.080 -16.271 43.477 1.00 35.00 86 GLY A N 1
ATOM 696 C CA . GLY A 1 86 ? -11.526 -15.439 42.421 1.00 35.00 86 GLY A CA 1
ATOM 697 C C . GLY A 1 86 ? -11.472 -16.218 41.111 1.00 35.00 86 GLY A C 1
ATOM 698 O O . GLY A 1 86 ? -10.536 -16.983 40.872 1.00 35.00 86 GLY A O 1
ATOM 699 N N . PHE A 1 87 ? -12.458 -15.998 40.244 1.00 35.09 87 PHE A N 1
ATOM 700 C CA . PHE A 1 87 ? -12.309 -16.286 38.829 1.00 35.09 87 PHE A CA 1
ATOM 701 C C . PHE A 1 87 ? -11.251 -15.328 38.280 1.00 35.09 87 PHE A C 1
ATOM 703 O O . PHE A 1 87 ? -11.509 -14.155 38.017 1.00 35.09 87 PHE A O 1
ATOM 710 N N . LYS A 1 88 ? -10.035 -15.843 38.093 1.00 42.97 88 LYS A N 1
ATOM 711 C CA . LYS A 1 88 ? -9.188 -15.366 37.005 1.00 42.97 88 LYS A CA 1
ATOM 712 C C . LYS A 1 88 ? -9.919 -15.739 35.720 1.00 42.97 88 LYS A C 1
ATOM 714 O O . LYS A 1 88 ? -9.783 -16.863 35.249 1.00 42.97 88 LYS A O 1
ATOM 719 N N . ALA A 1 89 ? -10.756 -14.834 35.219 1.00 39.78 89 ALA A N 1
ATOM 720 C CA . ALA A 1 89 ? -11.218 -14.904 33.844 1.00 39.78 89 ALA A CA 1
ATOM 721 C C . ALA A 1 89 ? -9.992 -14.627 32.973 1.00 39.78 89 ALA A C 1
ATOM 723 O O . ALA A 1 89 ? -9.528 -13.496 32.831 1.00 39.78 89 ALA A O 1
ATOM 724 N N . GLU A 1 90 ? -9.396 -15.739 32.571 1.00 36.69 90 GLU A N 1
ATOM 725 C CA . GLU A 1 90 ? -8.315 -15.868 31.620 1.00 36.69 90 GLU A CA 1
ATOM 726 C C . GLU A 1 90 ? -8.662 -15.106 30.338 1.00 36.69 90 GLU A C 1
ATOM 728 O O . GLU A 1 90 ? -9.812 -15.066 29.898 1.00 36.69 90 GLU A O 1
ATOM 733 N N . GLU A 1 91 ? -7.632 -14.469 29.796 1.00 38.16 91 GLU A N 1
ATOM 734 C CA . GLU A 1 91 ? -7.566 -13.928 28.449 1.00 38.16 91 GLU A CA 1
ATOM 735 C C . GLU A 1 91 ? -8.197 -14.904 27.451 1.00 38.16 91 GLU A C 1
ATOM 737 O O . GLU A 1 91 ? -7.665 -15.985 27.249 1.00 38.16 91 GLU A O 1
ATOM 742 N N . ASP A 1 92 ? -9.335 -14.541 26.866 1.00 33.19 92 ASP A N 1
ATOM 743 C CA . ASP A 1 92 ? -9.768 -14.912 25.515 1.00 33.19 92 ASP A CA 1
ATOM 744 C C . ASP A 1 92 ? -11.275 -14.713 25.435 1.00 33.19 92 ASP A C 1
ATOM 746 O O . ASP A 1 92 ? -12.043 -15.538 25.909 1.00 33.19 92 ASP A O 1
ATOM 750 N N . LEU A 1 93 ? -11.689 -13.603 24.833 1.00 38.72 93 LEU A N 1
ATOM 751 C CA . LEU A 1 93 ? -12.889 -13.482 24.003 1.00 38.72 93 LEU A CA 1
ATOM 752 C C . LEU A 1 93 ? -12.862 -12.063 23.438 1.00 38.72 93 LEU A C 1
ATOM 754 O O . LEU A 1 93 ? -13.562 -11.150 23.863 1.00 38.72 93 LEU A O 1
ATOM 758 N N . ILE A 1 94 ? -11.956 -11.867 22.479 1.00 40.75 94 ILE A N 1
ATOM 759 C CA . ILE A 1 94 ? -11.985 -10.694 21.614 1.00 40.75 94 ILE A CA 1
ATOM 760 C C . ILE A 1 94 ? -13.301 -10.787 20.843 1.00 40.75 94 ILE A C 1
ATOM 762 O O . ILE A 1 94 ? -13.424 -11.596 19.923 1.00 40.75 94 ILE A O 1
ATOM 766 N N . GLU A 1 95 ? -14.284 -9.974 21.241 1.00 42.06 95 GLU A N 1
ATOM 767 C CA . GLU A 1 95 ? -15.432 -9.637 20.408 1.00 42.06 95 GLU A CA 1
ATOM 768 C C . GLU A 1 95 ? -14.913 -9.347 18.993 1.00 42.06 95 GLU A C 1
ATOM 770 O O . GLU A 1 95 ? -14.186 -8.373 18.765 1.00 42.06 95 GLU A O 1
ATOM 775 N N . GLU A 1 96 ? -15.301 -10.173 18.017 1.00 43.03 96 GLU A N 1
ATOM 776 C CA . GLU A 1 96 ? -15.245 -9.790 16.609 1.00 43.03 96 GLU A CA 1
ATOM 777 C C . GLU A 1 96 ? -16.336 -8.729 16.405 1.00 43.03 96 GLU A C 1
ATOM 779 O O . GLU A 1 96 ? -17.418 -8.969 15.872 1.00 43.03 96 GLU A O 1
ATOM 784 N N . SER A 1 97 ? -16.083 -7.545 16.964 1.00 49.44 97 SER A N 1
ATOM 785 C CA . SER A 1 97 ? -16.935 -6.383 16.829 1.00 49.44 97 SER A CA 1
ATOM 786 C C . SER A 1 97 ? -17.032 -6.038 15.346 1.00 49.44 97 SER A C 1
ATOM 788 O O . SER A 1 97 ? -16.118 -6.266 14.555 1.00 49.44 97 SER A O 1
ATOM 790 N N . GLU A 1 98 ? -18.163 -5.474 14.951 1.00 49.97 98 GLU A N 1
ATOM 791 C CA . GLU A 1 98 ? -18.484 -5.046 13.584 1.00 49.97 98 GLU A CA 1
ATOM 792 C C . GLU A 1 98 ? -17.379 -4.166 12.940 1.00 49.97 98 GLU A C 1
ATOM 794 O O . GLU A 1 98 ? -17.263 -4.090 11.710 1.00 49.97 98 GLU A O 1
ATOM 799 N N . ASP A 1 99 ? -16.514 -3.570 13.770 1.00 56.22 99 ASP A N 1
ATOM 800 C CA . ASP A 1 99 ? -15.298 -2.850 13.390 1.00 56.22 99 ASP A CA 1
ATOM 801 C C . ASP A 1 99 ? -14.192 -3.737 12.797 1.00 56.22 99 ASP A C 1
ATOM 803 O O . ASP A 1 99 ? -13.496 -3.287 11.887 1.00 56.22 99 ASP A O 1
ATOM 807 N N . VAL A 1 100 ? -14.054 -5.007 13.197 1.00 59.03 100 VAL A N 1
ATOM 808 C CA . VAL A 1 100 ? -13.065 -5.943 12.625 1.00 59.03 100 VAL A CA 1
ATOM 809 C C . VAL A 1 100 ? -13.377 -6.237 11.155 1.00 59.03 100 VAL A C 1
ATOM 811 O O . VAL A 1 100 ? -12.473 -6.349 10.325 1.00 59.03 100 VAL A O 1
ATOM 814 N N . THR A 1 101 ? -14.656 -6.299 10.785 1.00 63.31 101 THR A N 1
ATOM 815 C CA . THR A 1 101 ? -15.085 -6.448 9.385 1.00 63.31 101 THR A CA 1
ATOM 816 C C . THR A 1 101 ? -14.753 -5.217 8.549 1.00 63.31 101 THR A C 1
ATOM 818 O O . THR A 1 101 ? -14.181 -5.353 7.467 1.00 63.31 101 THR A O 1
ATOM 821 N N . LYS A 1 102 ? -15.030 -4.009 9.059 1.00 67.12 102 LYS A N 1
ATOM 822 C CA . LYS A 1 102 ? -14.640 -2.752 8.393 1.00 67.12 102 LYS A CA 1
ATOM 823 C C . LYS A 1 102 ? -13.119 -2.613 8.304 1.00 67.12 102 LYS A C 1
ATOM 825 O O . LYS A 1 102 ? -12.610 -2.142 7.291 1.00 67.12 102 LYS A O 1
ATOM 830 N N . PHE A 1 103 ? -12.393 -3.092 9.311 1.00 65.62 103 PHE A N 1
ATOM 831 C CA . PHE A 1 103 ? -10.935 -3.160 9.347 1.00 65.62 103 PHE A CA 1
ATOM 832 C C . PHE A 1 103 ? -10.368 -4.099 8.278 1.00 65.62 103 PHE A C 1
ATOM 834 O O . PHE A 1 103 ? -9.531 -3.682 7.474 1.00 65.62 103 PHE A O 1
ATOM 841 N N . LYS A 1 104 ? -10.872 -5.338 8.199 1.00 72.88 104 LYS A N 1
ATOM 842 C CA . LYS A 1 104 ? -10.509 -6.301 7.146 1.00 72.88 104 LYS A CA 1
ATOM 843 C C . LYS A 1 104 ? -10.786 -5.711 5.760 1.00 72.88 104 LYS A C 1
ATOM 845 O O . LYS A 1 104 ? -9.962 -5.847 4.859 1.00 72.88 104 LYS A O 1
ATOM 850 N N . GLN A 1 105 ? -11.898 -4.992 5.605 1.00 75.69 105 GLN A N 1
ATOM 851 C CA . GLN A 1 105 ? -12.281 -4.352 4.348 1.00 75.69 105 GLN A CA 1
ATOM 852 C C . GLN A 1 105 ? -11.387 -3.150 3.991 1.00 75.69 105 GLN A C 1
ATOM 854 O O . GLN A 1 105 ? -10.999 -3.005 2.832 1.00 75.69 105 GLN A O 1
ATOM 859 N N . ALA A 1 106 ? -10.994 -2.328 4.968 1.00 74.00 106 ALA A N 1
ATOM 860 C CA . ALA A 1 106 ? -10.072 -1.208 4.769 1.00 74.00 106 ALA A CA 1
ATOM 861 C C . ALA A 1 106 ? -8.655 -1.683 4.406 1.00 74.00 106 ALA A C 1
ATOM 863 O O . ALA A 1 106 ? -8.047 -1.150 3.476 1.00 74.00 106 ALA A O 1
ATOM 864 N N . ILE A 1 107 ? -8.149 -2.724 5.078 1.00 78.19 107 ILE A N 1
ATOM 865 C CA . ILE A 1 107 ? -6.860 -3.346 4.741 1.00 78.19 107 ILE A CA 1
ATOM 866 C C . ILE A 1 107 ? -6.910 -3.959 3.345 1.00 78.19 107 ILE A C 1
ATOM 868 O O . ILE A 1 107 ? -6.007 -3.720 2.545 1.00 78.19 107 ILE A O 1
ATOM 872 N N . ALA A 1 108 ? -7.967 -4.710 3.029 1.00 76.94 108 ALA A N 1
ATOM 873 C CA . ALA A 1 108 ? -8.140 -5.292 1.704 1.00 76.94 108 ALA A CA 1
ATOM 874 C C . ALA A 1 108 ? -8.174 -4.208 0.615 1.00 76.94 108 ALA A C 1
ATOM 876 O O . ALA A 1 108 ? -7.523 -4.362 -0.416 1.00 76.94 108 ALA A O 1
ATOM 877 N N . GLY A 1 109 ? -8.857 -3.085 0.864 1.00 75.56 109 GLY A N 1
ATOM 878 C CA . GLY A 1 109 ? -8.889 -1.937 -0.044 1.00 75.56 109 GLY A CA 1
ATOM 879 C C . GLY A 1 109 ? -7.515 -1.296 -0.251 1.00 75.56 109 GLY A C 1
ATOM 880 O O . GLY A 1 109 ? -7.129 -1.024 -1.388 1.00 75.56 109 GLY A O 1
ATOM 881 N N . PHE A 1 110 ? -6.744 -1.103 0.821 1.00 76.12 110 PHE A N 1
ATOM 882 C CA . PHE A 1 110 ? -5.403 -0.521 0.732 1.00 76.12 110 PHE A CA 1
ATOM 883 C C . PHE A 1 110 ? -4.411 -1.447 0.014 1.00 76.12 110 PHE A C 1
ATOM 885 O O . PHE A 1 110 ? -3.651 -0.995 -0.843 1.00 76.12 110 PHE A O 1
ATOM 892 N N . LEU A 1 111 ? -4.456 -2.752 0.300 1.00 77.62 111 LEU A N 1
ATOM 893 C CA . LEU A 1 111 ? -3.647 -3.755 -0.396 1.00 77.62 111 LEU A CA 1
ATOM 894 C C . LEU A 1 111 ? -4.013 -3.843 -1.880 1.00 77.62 111 LEU A C 1
ATOM 896 O O . LEU A 1 111 ? -3.120 -3.876 -2.725 1.00 77.62 111 LEU A O 1
ATOM 900 N N . ALA A 1 112 ? -5.308 -3.824 -2.210 1.00 79.12 112 ALA A N 1
ATOM 901 C CA . ALA A 1 112 ? -5.771 -3.814 -3.593 1.00 79.12 112 ALA A CA 1
ATOM 902 C C . ALA A 1 112 ? -5.298 -2.556 -4.336 1.00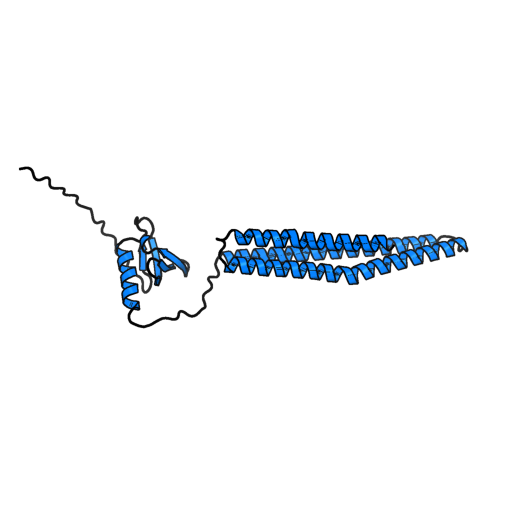 79.12 112 ALA A C 1
ATOM 904 O O . ALA A 1 112 ? -4.795 -2.658 -5.453 1.00 79.12 112 ALA A O 1
ATOM 905 N N . PHE A 1 113 ? -5.384 -1.380 -3.707 1.00 78.56 113 PHE A N 1
ATOM 906 C CA . PHE A 1 113 ? -4.877 -0.136 -4.287 1.00 78.56 113 PHE A CA 1
ATOM 907 C C . PHE A 1 113 ? -3.360 -0.183 -4.520 1.00 78.56 113 PHE A C 1
ATOM 909 O O . PHE A 1 113 ? -2.896 0.152 -5.610 1.00 78.56 113 PHE A O 1
ATOM 916 N N . GLY A 1 114 ? -2.589 -0.649 -3.532 1.00 77.31 114 GLY A N 1
ATOM 917 C CA . GLY A 1 114 ? -1.140 -0.818 -3.657 1.00 77.31 114 GLY A CA 1
ATOM 918 C C . GLY A 1 114 ? -0.756 -1.779 -4.786 1.00 77.31 114 GLY A C 1
ATOM 919 O O . GLY A 1 114 ? 0.137 -1.477 -5.576 1.00 77.31 114 GLY A O 1
ATOM 920 N N . LEU A 1 115 ? -1.477 -2.896 -4.922 1.00 82.00 115 LEU A N 1
ATOM 921 C CA . LEU A 1 115 ? -1.280 -3.855 -6.010 1.00 82.00 115 LEU A CA 1
ATOM 922 C C . LEU A 1 115 ? -1.565 -3.224 -7.381 1.00 82.00 115 LEU A C 1
ATOM 924 O O . LEU A 1 115 ? -0.761 -3.368 -8.300 1.00 82.00 115 LEU A O 1
ATOM 928 N N . VAL A 1 116 ? -2.677 -2.495 -7.518 1.00 80.38 116 VAL A N 1
ATOM 929 C CA . VAL A 1 116 ? -3.031 -1.793 -8.762 1.00 80.38 116 VAL A CA 1
ATOM 930 C C . VAL A 1 116 ? -1.956 -0.774 -9.133 1.00 80.38 116 VAL A C 1
ATOM 932 O O . VAL A 1 116 ? -1.547 -0.721 -10.291 1.00 80.38 116 VAL A O 1
ATOM 935 N N . LEU A 1 117 ? -1.442 -0.012 -8.165 1.00 80.00 117 LEU A N 1
ATOM 936 C CA . LEU A 1 117 ? -0.365 0.950 -8.397 1.00 80.00 117 LEU A CA 1
ATOM 937 C C . LEU A 1 117 ? 0.902 0.264 -8.933 1.00 80.00 117 LEU A C 1
ATOM 939 O O . LEU A 1 117 ? 1.481 0.725 -9.916 1.00 80.00 117 LEU A O 1
ATOM 943 N N . ILE A 1 118 ? 1.307 -0.857 -8.328 1.00 79.06 118 ILE A N 1
ATOM 944 C CA . ILE A 1 118 ? 2.461 -1.646 -8.784 1.00 79.06 118 ILE A CA 1
ATOM 945 C C . ILE A 1 118 ? 2.240 -2.131 -10.221 1.00 79.06 118 ILE A C 1
ATOM 947 O O . ILE A 1 118 ? 3.129 -1.981 -11.057 1.00 79.06 118 ILE A O 1
ATOM 951 N N . ILE A 1 119 ? 1.051 -2.652 -10.533 1.00 81.44 119 ILE A N 1
ATOM 952 C CA . ILE A 1 119 ? 0.706 -3.109 -11.886 1.00 81.44 119 ILE A CA 1
ATOM 953 C C . ILE A 1 119 ? 0.804 -1.957 -12.893 1.00 81.44 119 ILE A C 1
ATOM 955 O O . ILE A 1 119 ? 1.401 -2.132 -13.953 1.00 81.44 119 ILE A O 1
ATOM 959 N N . VAL A 1 120 ? 0.276 -0.773 -12.568 1.00 82.56 120 VAL A N 1
ATOM 960 C CA . VAL A 1 120 ? 0.354 0.412 -13.440 1.00 82.56 120 VAL A CA 1
ATOM 961 C C . VAL A 1 120 ? 1.807 0.806 -13.709 1.00 82.56 120 VAL A C 1
ATOM 963 O O . VAL A 1 120 ? 2.161 1.062 -14.860 1.00 82.56 120 VAL A O 1
ATOM 966 N N . ILE A 1 121 ? 2.661 0.808 -12.680 1.00 79.44 121 ILE A N 1
ATOM 967 C CA . ILE A 1 121 ? 4.092 1.114 -12.820 1.00 79.44 121 ILE A CA 1
ATOM 968 C C . ILE A 1 121 ? 4.775 0.091 -13.736 1.00 79.44 121 ILE A C 1
ATOM 970 O O . ILE A 1 121 ? 5.497 0.478 -14.655 1.00 79.44 121 ILE A O 1
ATOM 974 N N . VAL A 1 122 ? 4.517 -1.204 -13.531 1.00 80.25 122 VAL A N 1
ATOM 975 C CA . VAL A 1 122 ? 5.080 -2.278 -14.363 1.00 80.25 122 VAL A CA 1
ATOM 976 C C . VAL A 1 122 ? 4.621 -2.145 -15.817 1.00 80.25 122 VAL A C 1
ATOM 978 O O . VAL A 1 122 ? 5.450 -2.209 -16.722 1.00 80.25 122 VAL A O 1
ATOM 981 N N . ILE A 1 123 ? 3.331 -1.898 -16.063 1.00 82.56 123 ILE A N 1
ATOM 982 C CA . ILE A 1 123 ? 2.789 -1.715 -17.419 1.00 82.56 123 ILE A CA 1
ATOM 983 C C . ILE A 1 123 ? 3.415 -0.497 -18.102 1.00 82.56 123 ILE A C 1
ATOM 985 O O . ILE A 1 123 ? 3.857 -0.607 -19.245 1.00 82.56 123 ILE A O 1
ATOM 989 N N . ALA A 1 124 ? 3.488 0.649 -17.420 1.00 81.12 124 ALA A N 1
ATOM 990 C CA . ALA A 1 124 ? 4.116 1.851 -17.965 1.00 81.12 124 ALA A CA 1
ATOM 991 C C . ALA A 1 124 ? 5.573 1.584 -18.368 1.00 81.12 124 ALA A C 1
ATOM 993 O O . ALA A 1 124 ? 6.028 2.037 -19.421 1.00 81.12 124 ALA A O 1
ATOM 994 N N . PHE A 1 125 ? 6.280 0.783 -17.570 1.00 79.75 125 PHE A N 1
ATOM 995 C CA . PHE A 1 125 ? 7.648 0.387 -17.858 1.00 79.75 125 PHE A CA 1
ATOM 996 C C . PHE A 1 125 ? 7.757 -0.532 -19.084 1.00 79.75 125 PHE A C 1
ATOM 998 O O . PHE A 1 125 ? 8.592 -0.304 -19.959 1.00 79.75 125 PHE A O 1
ATOM 1005 N N . LEU A 1 126 ? 6.888 -1.541 -19.191 1.00 81.88 126 LEU A N 1
ATOM 1006 C CA . LEU A 1 126 ? 6.844 -2.440 -20.350 1.00 81.88 126 LEU A CA 1
ATOM 1007 C C . LEU A 1 126 ? 6.523 -1.684 -21.645 1.00 81.88 126 LEU A C 1
ATOM 1009 O O . LEU A 1 126 ? 7.128 -1.954 -22.682 1.00 81.88 126 LEU A O 1
ATOM 1013 N N . ILE A 1 127 ? 5.617 -0.703 -21.583 1.00 83.94 127 ILE A N 1
ATOM 1014 C CA . ILE A 1 127 ? 5.309 0.180 -22.715 1.00 83.94 127 ILE A CA 1
ATOM 1015 C C . ILE A 1 127 ? 6.550 0.983 -23.114 1.00 83.94 127 ILE A C 1
ATOM 1017 O O . ILE A 1 127 ? 6.879 1.043 -24.298 1.00 83.94 127 ILE A O 1
ATOM 1021 N N . LEU A 1 128 ? 7.265 1.567 -22.149 1.00 83.12 128 LEU A N 1
ATOM 1022 C CA . LEU A 1 128 ? 8.493 2.312 -22.422 1.00 83.12 128 LEU A CA 1
ATOM 1023 C C . LEU A 1 128 ? 9.553 1.427 -23.095 1.00 83.12 128 LEU A C 1
ATOM 1025 O O . LEU A 1 128 ? 10.135 1.828 -24.103 1.00 83.12 128 LEU A O 1
ATOM 1029 N N . GLN A 1 129 ? 9.764 0.211 -22.587 1.00 80.31 129 GLN A N 1
ATOM 1030 C CA . GLN A 1 129 ? 10.695 -0.752 -23.177 1.00 80.31 129 GLN A CA 1
ATOM 1031 C C . GLN A 1 129 ? 10.293 -1.115 -24.615 1.00 80.31 129 GLN A C 1
ATOM 1033 O O . GLN A 1 129 ? 11.134 -1.110 -25.516 1.00 80.31 129 GLN A O 1
ATOM 1038 N N . PHE A 1 130 ? 9.005 -1.377 -24.849 1.00 85.62 130 PHE A N 1
ATOM 1039 C CA . PHE A 1 130 ? 8.481 -1.661 -26.182 1.00 85.62 130 PHE A CA 1
ATOM 1040 C C . PHE A 1 130 ? 8.726 -0.496 -27.151 1.00 85.62 130 PHE A C 1
ATOM 1042 O O . PHE A 1 130 ? 9.204 -0.714 -28.263 1.00 85.62 130 PHE A O 1
ATOM 1049 N N . LEU A 1 131 ? 8.474 0.746 -26.726 1.00 85.81 131 LEU A N 1
ATOM 1050 C CA . LEU A 1 131 ? 8.714 1.939 -27.544 1.00 85.81 131 LEU A CA 1
ATOM 1051 C C . LEU A 1 131 ? 10.192 2.102 -27.916 1.00 85.81 131 LEU A C 1
ATOM 1053 O O . LEU A 1 131 ? 10.495 2.388 -29.075 1.00 85.81 131 LEU A O 1
ATOM 1057 N N . ILE A 1 132 ? 11.113 1.874 -26.972 1.00 82.12 132 ILE A N 1
ATOM 1058 C CA . ILE A 1 132 ? 12.561 1.902 -27.238 1.00 82.12 132 ILE A CA 1
ATOM 1059 C C . ILE A 1 132 ? 12.925 0.858 -28.299 1.00 82.12 132 ILE A C 1
ATOM 1061 O O . ILE A 1 132 ? 13.670 1.159 -29.231 1.00 82.12 132 ILE A O 1
ATOM 1065 N N . GLN A 1 133 ? 12.360 -0.346 -28.208 1.00 82.56 133 GLN A N 1
ATOM 1066 C CA . GLN A 1 133 ? 12.649 -1.428 -29.146 1.00 82.56 133 GLN A CA 1
ATOM 1067 C C . GLN A 1 133 ? 12.067 -1.179 -30.544 1.00 82.56 133 GLN A C 1
ATOM 1069 O O . GLN A 1 133 ? 12.724 -1.470 -31.549 1.00 82.56 133 GLN A O 1
ATOM 1074 N N . VAL A 1 134 ? 10.872 -0.586 -30.631 1.00 88.06 134 VAL A N 1
ATOM 1075 C CA . VAL A 1 134 ? 10.283 -0.133 -31.901 1.00 88.06 134 VAL A CA 1
ATOM 1076 C C . VAL A 1 134 ? 11.151 0.952 -32.536 1.00 88.06 134 VAL A C 1
ATOM 1078 O O . VAL A 1 134 ? 11.478 0.846 -33.717 1.00 88.06 134 VAL A O 1
ATOM 1081 N N . LEU A 1 135 ? 11.575 1.955 -31.762 1.00 85.75 135 LEU A N 1
ATOM 1082 C CA . LEU A 1 135 ? 12.460 3.022 -32.240 1.00 85.75 135 LEU A CA 1
ATOM 1083 C C . LEU A 1 135 ? 13.801 2.474 -32.727 1.00 85.75 135 LEU A C 1
ATOM 1085 O O . LEU A 1 135 ? 14.273 2.875 -33.789 1.00 85.75 135 LEU A O 1
ATOM 1089 N N . TYR A 1 136 ? 14.383 1.530 -31.992 1.00 81.88 136 TYR A N 1
ATOM 1090 C CA . TYR A 1 136 ? 15.627 0.864 -32.365 1.00 81.88 136 TYR A CA 1
ATOM 1091 C C . TYR A 1 136 ? 15.487 0.070 -33.671 1.00 81.88 136 TYR A C 1
ATOM 1093 O O . TYR A 1 136 ? 16.304 0.202 -34.582 1.00 81.88 136 TYR A O 1
ATOM 1101 N N . THR A 1 137 ? 14.409 -0.705 -33.811 1.00 85.69 137 THR A N 1
ATOM 1102 C CA . THR A 1 137 ? 14.140 -1.493 -35.026 1.00 85.69 137 THR A CA 1
ATOM 1103 C C . THR A 1 137 ? 13.893 -0.586 -36.229 1.00 85.69 137 THR A C 1
ATOM 1105 O O . THR A 1 137 ? 14.451 -0.806 -37.305 1.00 85.69 137 THR A O 1
ATOM 1108 N N . TRP A 1 138 ? 13.101 0.473 -36.043 1.00 88.50 138 TRP A N 1
ATOM 1109 C CA . TRP A 1 138 ? 12.873 1.492 -37.063 1.00 88.50 138 TRP A CA 1
ATOM 1110 C C . TRP A 1 138 ? 14.189 2.152 -37.489 1.00 88.50 138 TRP A C 1
ATOM 1112 O O . TRP A 1 138 ? 14.463 2.269 -38.684 1.00 88.50 138 TRP A O 1
ATOM 1122 N N . PHE A 1 139 ? 15.042 2.505 -36.527 1.00 83.12 139 PHE A N 1
ATOM 1123 C CA . PHE A 1 139 ? 16.349 3.096 -36.782 1.00 83.12 139 PHE A CA 1
ATOM 1124 C C . PHE A 1 139 ? 17.251 2.173 -37.617 1.00 83.12 139 PHE A C 1
ATOM 1126 O O . PHE A 1 139 ? 17.790 2.609 -38.634 1.00 83.12 139 PHE A O 1
ATOM 1133 N N . ILE A 1 140 ? 17.353 0.888 -37.255 1.00 82.12 140 ILE A N 1
ATOM 1134 C CA . ILE A 1 140 ? 18.103 -0.109 -38.038 1.00 82.12 140 ILE A CA 1
ATOM 1135 C C . ILE A 1 140 ? 17.538 -0.226 -39.453 1.00 82.12 140 ILE A C 1
ATOM 1137 O O . ILE A 1 140 ? 18.305 -0.215 -40.412 1.00 82.12 140 ILE A O 1
ATOM 1141 N N . SER A 1 141 ? 16.212 -0.311 -39.598 1.00 82.94 141 SER A N 1
ATOM 1142 C CA . SER A 1 141 ? 15.575 -0.461 -40.912 1.00 82.94 141 SER A CA 1
ATOM 1143 C C . SER A 1 141 ? 15.881 0.713 -41.843 1.00 82.94 141 SER A C 1
ATOM 1145 O O . SER A 1 141 ? 16.118 0.513 -43.031 1.00 82.94 141 SER A O 1
ATOM 1147 N N . LYS A 1 142 ? 15.954 1.930 -41.290 1.00 83.31 142 LYS A N 1
ATOM 1148 C CA . LYS A 1 142 ? 16.297 3.137 -42.040 1.00 83.31 142 LYS A CA 1
ATOM 1149 C C . LYS A 1 142 ? 17.751 3.114 -42.509 1.00 83.31 142 LYS A C 1
ATOM 1151 O O . LYS A 1 142 ? 18.013 3.438 -43.658 1.00 83.31 142 LYS A O 1
ATOM 1156 N N . PHE A 1 143 ? 18.674 2.670 -41.656 1.00 80.56 143 PHE A N 1
ATOM 1157 C CA . PHE A 1 143 ? 20.084 2.516 -42.028 1.00 80.56 143 PHE A CA 1
ATOM 1158 C C . PHE A 1 143 ? 20.330 1.386 -43.027 1.00 80.56 143 PHE A C 1
ATOM 1160 O O . PHE A 1 143 ? 21.202 1.517 -43.877 1.00 80.56 143 PHE A O 1
ATOM 1167 N N . ALA A 1 144 ? 19.570 0.294 -42.945 1.00 80.00 144 ALA A N 1
ATOM 1168 C CA . ALA A 1 144 ? 19.675 -0.821 -43.884 1.00 80.00 144 ALA A CA 1
ATOM 1169 C C . ALA A 1 144 ? 19.201 -0.459 -45.304 1.00 80.00 144 ALA A C 1
ATOM 1171 O O . ALA A 1 144 ? 19.590 -1.124 -46.260 1.00 80.00 144 ALA A O 1
ATOM 1172 N N . ALA A 1 145 ? 18.355 0.568 -45.437 1.00 82.19 145 ALA A N 1
ATOM 1173 C CA . ALA A 1 145 ? 17.857 1.052 -46.721 1.00 82.19 145 ALA A CA 1
ATOM 1174 C C . ALA A 1 145 ? 18.821 2.025 -47.427 1.00 82.19 145 ALA A C 1
ATOM 1176 O O . ALA A 1 145 ? 18.725 2.191 -48.642 1.00 82.19 145 ALA A O 1
ATOM 1177 N N . ASP A 1 146 ? 19.735 2.660 -46.689 1.00 82.88 146 ASP A N 1
ATOM 1178 C CA . ASP A 1 146 ? 20.712 3.597 -47.243 1.00 82.88 146 ASP A CA 1
ATOM 1179 C C . ASP A 1 146 ? 21.943 2.856 -47.799 1.00 82.88 146 ASP A C 1
ATOM 1181 O O . ASP A 1 146 ? 22.358 1.817 -47.282 1.00 82.88 146 ASP A O 1
ATOM 1185 N N . GLU A 1 147 ? 22.585 3.406 -48.836 1.00 82.56 147 GLU A N 1
ATOM 1186 C CA . GLU A 1 147 ? 23.829 2.833 -49.361 1.00 82.56 147 GLU A CA 1
ATOM 1187 C C . GLU A 1 147 ? 24.932 2.798 -48.281 1.00 82.56 147 GLU A C 1
ATOM 1189 O O . GLU A 1 147 ? 25.097 3.765 -47.513 1.00 82.56 147 GLU A O 1
ATOM 1194 N N . PRO A 1 148 ? 25.730 1.713 -48.220 1.00 79.62 148 PRO A N 1
ATOM 1195 C CA . PRO A 1 148 ? 26.780 1.547 -47.224 1.00 79.62 148 PRO A CA 1
ATOM 1196 C C . PRO A 1 148 ? 27.964 2.469 -47.536 1.00 79.62 148 PRO A C 1
ATOM 1198 O O . PRO A 1 148 ? 28.957 2.084 -48.149 1.00 79.62 148 PRO A O 1
ATOM 1201 N N . THR A 1 149 ? 27.864 3.717 -47.091 1.00 89.19 149 THR A N 1
ATOM 1202 C CA . THR A 1 149 ? 28.964 4.683 -47.112 1.00 89.19 149 THR A CA 1
ATOM 1203 C C . THR A 1 149 ? 29.684 4.702 -45.767 1.00 89.19 149 THR A C 1
ATOM 1205 O O . THR A 1 149 ? 29.092 4.440 -44.717 1.00 89.19 149 THR A O 1
ATOM 1208 N N . PHE A 1 150 ? 30.965 5.082 -45.767 1.00 81.94 150 PHE A N 1
ATOM 1209 C CA . PHE A 1 150 ? 31.742 5.246 -44.532 1.00 81.94 150 PHE A CA 1
ATOM 1210 C C . PHE A 1 150 ? 31.066 6.212 -43.540 1.00 81.94 150 PHE A C 1
ATOM 1212 O O . PHE A 1 150 ? 31.013 5.940 -42.344 1.00 81.94 150 PHE A O 1
ATOM 1219 N N . GLN A 1 151 ? 30.470 7.308 -44.029 1.00 83.69 151 GLN A N 1
ATOM 1220 C CA . GLN A 1 151 ? 29.728 8.243 -43.176 1.00 83.69 151 GLN A CA 1
ATOM 1221 C C . GLN A 1 151 ? 28.479 7.610 -42.546 1.00 83.69 151 GLN A C 1
ATOM 1223 O O . GLN A 1 151 ? 28.190 7.879 -41.378 1.00 83.69 151 GLN A O 1
ATOM 1228 N N . ASN A 1 152 ? 27.751 6.764 -43.280 1.00 79.25 152 ASN A N 1
ATOM 1229 C CA . ASN A 1 152 ? 26.590 6.054 -42.743 1.00 79.25 152 ASN A CA 1
ATOM 1230 C C . ASN A 1 152 ? 27.010 5.001 -41.708 1.00 79.25 152 ASN A C 1
ATOM 1232 O O . ASN A 1 152 ? 26.374 4.902 -40.662 1.00 79.25 152 ASN A O 1
ATOM 1236 N N . ALA A 1 153 ? 28.128 4.304 -41.919 1.00 78.12 153 ALA A N 1
ATOM 1237 C CA . ALA A 1 153 ? 28.677 3.371 -40.934 1.00 78.12 153 ALA A CA 1
ATOM 1238 C C . ALA A 1 153 ? 29.064 4.068 -39.614 1.00 78.12 153 ALA A C 1
ATOM 1240 O O . ALA A 1 153 ? 28.734 3.578 -38.534 1.00 78.12 153 ALA A O 1
ATOM 1241 N N . VAL A 1 154 ? 29.693 5.250 -39.682 1.00 83.81 154 VAL A N 1
ATOM 1242 C CA . VAL A 1 154 ? 30.030 6.048 -38.487 1.00 83.81 154 VAL A CA 1
ATOM 1243 C C . VAL A 1 154 ? 28.768 6.523 -37.760 1.00 83.81 154 VAL A C 1
ATOM 1245 O O . VAL A 1 154 ? 28.675 6.377 -36.542 1.00 83.81 154 VAL A O 1
ATOM 1248 N N . LYS A 1 155 ? 27.766 7.044 -38.485 1.00 78.50 155 LYS A N 1
ATOM 1249 C CA . LYS A 1 155 ? 26.485 7.453 -37.882 1.00 78.50 155 LYS A CA 1
ATOM 1250 C C . LYS A 1 155 ? 25.775 6.274 -37.217 1.00 78.50 155 LYS A C 1
ATOM 1252 O O . LYS A 1 155 ? 25.305 6.421 -36.093 1.00 78.50 155 LYS A O 1
ATOM 1257 N N . PHE A 1 156 ? 25.732 5.119 -37.880 1.00 81.88 156 PHE A N 1
ATOM 1258 C CA . PHE A 1 156 ? 25.157 3.898 -37.325 1.00 81.88 156 PHE A CA 1
ATOM 1259 C C . PHE A 1 156 ? 25.865 3.496 -36.031 1.00 81.88 156 PHE A C 1
ATOM 1261 O O . PHE A 1 156 ? 25.197 3.277 -35.029 1.00 81.88 156 PHE A O 1
ATOM 1268 N N . SER A 1 157 ? 27.202 3.478 -36.020 1.00 80.56 157 SER A N 1
ATOM 1269 C CA . SER A 1 157 ? 27.985 3.131 -34.830 1.00 80.56 157 SER A CA 1
ATOM 1270 C C . SER A 1 157 ? 27.705 4.067 -33.653 1.00 80.56 157 SER A C 1
ATOM 1272 O O . SER A 1 157 ? 27.519 3.587 -32.540 1.00 80.56 157 SER A O 1
ATOM 1274 N N . ILE A 1 158 ? 27.649 5.385 -33.881 1.00 82.88 158 ILE A N 1
ATOM 1275 C CA . ILE A 1 158 ? 27.364 6.364 -32.819 1.00 82.88 158 ILE A CA 1
ATOM 1276 C C . ILE A 1 158 ? 25.972 6.122 -32.235 1.00 82.88 158 ILE A C 1
ATOM 1278 O O . ILE A 1 158 ? 25.815 6.019 -31.021 1.00 82.88 158 ILE A O 1
ATOM 1282 N N . TRP A 1 159 ? 24.959 5.995 -33.089 1.00 82.44 159 TRP A N 1
ATOM 1283 C CA . TRP A 1 159 ? 23.591 5.770 -32.635 1.00 82.44 159 TRP A CA 1
ATOM 1284 C C . TRP A 1 159 ? 23.406 4.410 -31.969 1.00 82.44 159 TRP A C 1
ATOM 1286 O O . TRP A 1 159 ? 22.708 4.326 -30.964 1.00 82.44 159 TRP A O 1
ATOM 1296 N N . PHE A 1 160 ? 24.057 3.365 -32.474 1.00 82.44 160 PHE A N 1
ATOM 1297 C CA . PHE A 1 160 ? 24.063 2.045 -31.855 1.00 82.44 160 PHE A CA 1
ATOM 1298 C C . PHE A 1 160 ? 24.638 2.107 -30.434 1.00 82.44 160 PHE A C 1
ATOM 1300 O O . PHE A 1 160 ? 24.031 1.577 -29.507 1.00 82.44 160 PHE A O 1
ATOM 1307 N N . SER A 1 161 ? 25.747 2.828 -30.230 1.00 81.75 161 SER A N 1
ATOM 1308 C CA . SER A 1 161 ? 26.308 3.065 -28.895 1.00 81.75 161 SER A CA 1
ATOM 1309 C C . SER A 1 161 ? 25.365 3.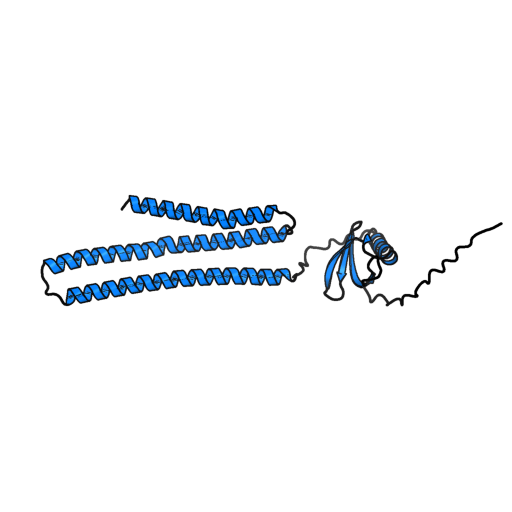869 -27.996 1.00 81.75 161 SER A C 1
ATOM 1311 O O . SER A 1 161 ? 25.180 3.503 -26.839 1.00 81.75 161 SER A O 1
ATOM 1313 N N . VAL A 1 162 ? 24.721 4.921 -28.514 1.00 81.62 162 VAL A N 1
ATOM 1314 C CA . VAL A 1 162 ? 23.736 5.716 -27.754 1.00 81.62 162 VAL A CA 1
ATOM 1315 C C . VAL A 1 162 ? 22.542 4.858 -27.321 1.00 81.62 162 VAL A C 1
ATOM 1317 O O . VAL A 1 162 ? 22.129 4.929 -26.165 1.00 81.62 162 VAL A O 1
ATOM 1320 N N . PHE A 1 163 ? 22.012 4.013 -28.210 1.00 81.00 163 PHE A N 1
ATOM 1321 C CA . PHE A 1 163 ? 20.927 3.082 -27.885 1.00 81.00 163 PHE A CA 1
ATOM 1322 C C . PHE A 1 163 ? 21.360 2.002 -26.891 1.00 81.00 163 PHE A C 1
ATOM 1324 O O . PHE A 1 163 ? 20.585 1.675 -25.992 1.00 81.00 163 PHE A O 1
ATOM 1331 N N . GLY A 1 164 ? 22.580 1.475 -27.018 1.00 78.75 164 GLY A N 1
ATOM 1332 C CA . GLY A 1 164 ? 23.153 0.530 -26.059 1.00 78.75 164 GLY A CA 1
ATOM 1333 C C . GLY A 1 164 ? 23.213 1.130 -24.656 1.00 78.75 164 GLY A C 1
ATOM 1334 O O . GLY A 1 164 ? 22.650 0.562 -23.724 1.00 78.75 164 GLY A O 1
ATOM 1335 N N . ILE A 1 165 ? 23.769 2.339 -24.537 1.00 79.56 165 ILE A N 1
ATOM 1336 C CA . ILE A 1 165 ? 23.844 3.085 -23.275 1.00 79.56 165 ILE A CA 1
ATOM 1337 C C . ILE A 1 165 ? 22.440 3.343 -22.712 1.00 79.56 165 ILE A C 1
ATOM 1339 O O . ILE A 1 165 ? 22.182 3.033 -21.554 1.00 79.56 165 ILE A O 1
ATOM 1343 N N . LEU A 1 166 ? 21.501 3.853 -23.517 1.00 76.38 166 LEU A N 1
ATOM 1344 C CA . LEU A 1 166 ? 20.117 4.084 -23.079 1.00 76.38 166 LEU A CA 1
ATOM 1345 C C . LEU A 1 166 ? 19.447 2.803 -22.567 1.00 76.38 166 LEU A C 1
ATOM 1347 O O . LEU A 1 166 ? 18.767 2.832 -21.545 1.00 76.38 166 LEU A O 1
ATOM 1351 N N . THR A 1 167 ? 19.655 1.682 -23.254 1.00 78.81 167 THR A N 1
ATOM 1352 C CA . THR A 1 167 ? 19.089 0.387 -22.863 1.00 78.81 167 THR A CA 1
ATOM 1353 C C . THR A 1 167 ? 19.690 -0.097 -21.547 1.00 78.81 167 THR A C 1
ATOM 1355 O O . THR A 1 167 ? 18.951 -0.513 -20.657 1.00 78.81 167 THR A O 1
ATOM 1358 N N . GLU A 1 168 ? 21.008 0.014 -21.378 1.00 78.31 168 GLU A N 1
ATOM 1359 C CA . GLU A 1 168 ? 21.685 -0.310 -20.121 1.00 78.31 168 GLU A CA 1
ATOM 1360 C C . GLU A 1 168 ? 21.224 0.589 -18.973 1.00 78.31 168 GLU A C 1
ATOM 1362 O O . GLU A 1 168 ? 20.957 0.079 -17.891 1.00 78.31 168 GLU A O 1
ATOM 1367 N N . PHE A 1 169 ? 21.033 1.892 -19.199 1.00 75.38 169 PHE A N 1
ATOM 1368 C CA . PHE A 1 169 ? 20.478 2.803 -18.193 1.00 75.38 169 PHE A CA 1
ATOM 1369 C C . PHE A 1 169 ? 19.048 2.436 -17.798 1.00 75.38 169 PHE A C 1
ATOM 1371 O O . PHE A 1 169 ? 18.703 2.500 -16.620 1.00 75.38 169 PHE A O 1
ATOM 1378 N N . VAL A 1 170 ? 18.216 2.031 -18.758 1.00 77.44 170 VAL A N 1
ATOM 1379 C CA . VAL A 1 170 ? 16.847 1.574 -18.492 1.00 77.44 170 VAL A CA 1
ATOM 1380 C C . VAL A 1 170 ? 16.875 0.278 -17.681 1.00 77.44 170 VAL A C 1
ATOM 1382 O O . VAL A 1 170 ? 16.205 0.201 -16.656 1.00 77.44 170 VAL A O 1
ATOM 1385 N N . ILE A 1 171 ? 17.694 -0.707 -18.062 1.00 77.38 171 ILE A N 1
ATOM 1386 C CA . ILE A 1 171 ? 17.845 -1.974 -17.327 1.00 77.38 171 ILE A CA 1
ATOM 1387 C C . ILE A 1 171 ? 18.418 -1.734 -15.923 1.00 77.38 171 ILE A C 1
ATOM 1389 O O . ILE A 1 171 ? 17.870 -2.231 -14.938 1.00 77.38 171 ILE A O 1
ATOM 1393 N N . ALA A 1 172 ? 19.486 -0.947 -15.799 1.00 74.88 172 ALA A N 1
ATOM 1394 C CA . ALA A 1 172 ? 20.082 -0.572 -14.520 1.00 74.88 172 ALA A CA 1
ATOM 1395 C C . ALA A 1 172 ? 19.064 0.170 -13.642 1.00 74.88 172 ALA A C 1
ATOM 1397 O O . ALA A 1 172 ? 18.885 -0.172 -12.476 1.00 74.88 172 ALA A O 1
ATOM 1398 N N . GLY A 1 173 ? 18.310 1.102 -14.228 1.00 72.75 173 GLY A N 1
ATOM 1399 C CA . GLY A 1 173 ? 17.192 1.779 -13.583 1.00 72.75 173 GLY A CA 1
ATOM 1400 C C . GLY A 1 173 ? 16.155 0.798 -13.035 1.00 72.75 173 GLY A C 1
ATOM 1401 O O . GLY A 1 173 ? 15.798 0.898 -11.868 1.00 72.75 173 GLY A O 1
ATOM 1402 N N . ILE A 1 174 ? 15.727 -0.208 -13.805 1.00 72.19 174 ILE A N 1
ATOM 1403 C CA . ILE A 1 174 ? 14.812 -1.253 -13.302 1.00 72.19 174 ILE A CA 1
ATOM 1404 C C . ILE A 1 174 ? 15.454 -1.997 -12.141 1.00 72.19 174 ILE A C 1
ATOM 1406 O O . ILE A 1 174 ? 14.883 -2.081 -11.061 1.00 72.19 174 ILE A O 1
ATOM 1410 N N . THR A 1 175 ? 16.640 -2.552 -12.363 1.00 75.94 175 THR A N 1
ATOM 1411 C CA . THR A 1 175 ? 17.274 -3.464 -11.407 1.00 75.94 175 THR A CA 1
ATOM 1412 C C . THR A 1 175 ? 17.668 -2.781 -10.100 1.00 75.94 175 THR A C 1
ATOM 1414 O O . THR A 1 175 ? 17.669 -3.438 -9.066 1.00 75.94 175 THR A O 1
ATOM 1417 N N . MET A 1 176 ? 17.953 -1.476 -10.112 1.00 74.69 176 MET A N 1
ATOM 1418 C CA . MET A 1 176 ? 18.349 -0.719 -8.921 1.00 74.69 176 MET A CA 1
ATOM 1419 C C . MET A 1 176 ? 17.187 0.053 -8.285 1.00 74.69 176 MET A C 1
ATOM 1421 O O . MET A 1 176 ? 17.038 0.069 -7.059 1.00 74.69 176 MET A O 1
ATOM 1425 N N . VAL A 1 177 ? 16.343 0.696 -9.097 1.00 71.31 177 VAL A N 1
ATOM 1426 C CA . VAL A 1 177 ? 15.278 1.582 -8.603 1.00 71.31 177 VAL A CA 1
ATOM 1427 C C . VAL A 1 177 ? 14.023 0.789 -8.268 1.00 71.31 177 VAL A C 1
ATOM 1429 O O . VAL A 1 177 ? 13.410 1.057 -7.237 1.00 71.31 177 VAL A O 1
ATOM 1432 N N . LEU A 1 178 ? 13.651 -0.219 -9.067 1.00 73.25 178 LEU A N 1
ATOM 1433 C CA . LEU A 1 178 ? 12.413 -0.971 -8.840 1.00 73.25 178 LEU A CA 1
ATOM 1434 C C . LEU A 1 178 ? 12.413 -1.703 -7.485 1.00 73.25 178 LEU A C 1
ATOM 1436 O O . LEU A 1 178 ? 11.433 -1.543 -6.756 1.00 73.25 178 LEU A O 1
ATOM 1440 N N . PRO A 1 179 ? 13.480 -2.419 -7.063 1.00 78.31 179 PRO A N 1
ATOM 1441 C CA . PRO A 1 179 ? 13.507 -3.039 -5.738 1.00 78.31 179 PRO A CA 1
ATOM 1442 C C . PRO A 1 179 ? 13.437 -2.011 -4.609 1.00 78.31 179 PRO A C 1
ATOM 1444 O O . PRO A 1 179 ? 12.758 -2.245 -3.615 1.00 78.31 179 PRO A O 1
ATOM 1447 N N . SER A 1 180 ? 14.086 -0.856 -4.780 1.00 73.44 180 SER A N 1
ATOM 1448 C CA . SER A 1 180 ? 14.079 0.231 -3.795 1.00 73.44 180 SER A CA 1
ATOM 1449 C C . SER A 1 180 ? 12.683 0.845 -3.640 1.00 73.44 180 SER A C 1
ATOM 1451 O O . SER A 1 180 ? 12.217 1.056 -2.523 1.00 73.44 180 SER A O 1
ATOM 1453 N N . VAL A 1 181 ? 11.979 1.073 -4.753 1.00 71.44 181 VAL A N 1
ATOM 1454 C CA . VAL A 1 181 ? 10.594 1.568 -4.761 1.00 71.44 181 VAL A CA 1
ATOM 1455 C C . VAL A 1 181 ? 9.645 0.538 -4.149 1.00 71.44 181 VAL A C 1
ATOM 1457 O O . VAL A 1 181 ? 8.827 0.897 -3.304 1.00 71.44 181 VAL A O 1
ATOM 1460 N N . ILE A 1 182 ? 9.781 -0.742 -4.507 1.00 75.06 182 ILE A N 1
ATOM 1461 C CA . ILE A 1 182 ? 8.994 -1.831 -3.908 1.00 75.06 182 ILE A CA 1
ATOM 1462 C C . ILE A 1 182 ? 9.241 -1.900 -2.396 1.00 75.06 182 ILE A C 1
ATOM 1464 O O . ILE A 1 182 ? 8.286 -1.979 -1.626 1.00 75.06 182 ILE A O 1
ATOM 1468 N N . LEU A 1 183 ? 10.498 -1.811 -1.954 1.00 77.56 183 LEU A N 1
ATOM 1469 C CA . LEU A 1 183 ? 10.856 -1.823 -0.537 1.00 77.56 183 LEU A CA 1
ATOM 1470 C C . LEU A 1 183 ? 10.238 -0.636 0.214 1.00 77.56 183 LEU A C 1
ATOM 1472 O O . LEU A 1 183 ? 9.672 -0.828 1.287 1.00 77.56 183 LEU A O 1
ATOM 1476 N N . ILE A 1 184 ? 10.282 0.570 -0.359 1.00 75.12 184 ILE A N 1
ATOM 1477 C CA . ILE A 1 184 ? 9.628 1.761 0.205 1.00 75.12 184 ILE A CA 1
ATOM 1478 C C . ILE A 1 184 ? 8.118 1.542 0.345 1.00 75.12 184 ILE A C 1
ATOM 1480 O O . ILE A 1 184 ? 7.552 1.850 1.395 1.00 75.12 184 ILE A O 1
ATOM 1484 N N . ILE A 1 185 ? 7.463 0.993 -0.681 1.00 74.06 185 ILE A N 1
ATOM 1485 C CA . ILE A 1 185 ? 6.027 0.690 -0.639 1.00 74.06 185 ILE A CA 1
ATOM 1486 C C . ILE A 1 185 ? 5.734 -0.313 0.484 1.00 74.06 185 ILE A C 1
ATOM 1488 O O . ILE A 1 185 ? 4.839 -0.069 1.291 1.00 74.06 185 ILE A O 1
ATOM 1492 N N . ILE A 1 186 ? 6.521 -1.389 0.598 1.00 77.31 186 ILE A N 1
ATOM 1493 C CA . ILE A 1 186 ? 6.377 -2.393 1.663 1.00 77.31 186 ILE A CA 1
ATOM 1494 C C . ILE A 1 186 ? 6.549 -1.757 3.046 1.00 77.31 186 ILE A C 1
ATOM 1496 O O . ILE A 1 186 ? 5.701 -1.962 3.911 1.00 77.31 186 ILE A O 1
ATOM 1500 N N . ILE A 1 187 ? 7.595 -0.951 3.258 1.00 77.31 187 ILE A N 1
ATOM 1501 C CA . ILE A 1 187 ? 7.831 -0.249 4.531 1.00 77.31 187 ILE A CA 1
ATOM 1502 C C . ILE A 1 187 ? 6.658 0.680 4.860 1.00 77.31 187 ILE A C 1
ATOM 1504 O O . ILE A 1 187 ? 6.214 0.726 6.004 1.00 77.31 187 ILE A O 1
ATOM 1508 N N . THR A 1 188 ? 6.116 1.376 3.861 1.00 74.00 188 THR A N 1
ATOM 1509 C CA . THR A 1 188 ? 4.970 2.276 4.041 1.00 74.00 188 THR A CA 1
ATOM 1510 C C . THR A 1 188 ? 3.711 1.500 4.435 1.00 74.00 188 THR A C 1
ATOM 1512 O O . THR A 1 188 ? 3.010 1.899 5.364 1.00 74.00 188 THR A O 1
ATOM 1515 N N . ILE A 1 189 ? 3.445 0.358 3.788 1.00 75.00 189 ILE A N 1
ATOM 1516 C CA . ILE A 1 189 ? 2.330 -0.538 4.134 1.00 75.00 189 ILE A CA 1
ATOM 1517 C C . ILE A 1 189 ? 2.511 -1.101 5.550 1.00 75.00 189 ILE A C 1
ATOM 1519 O O . ILE A 1 189 ? 1.573 -1.078 6.342 1.00 75.00 189 ILE A O 1
ATOM 1523 N N . LEU A 1 190 ? 3.706 -1.574 5.908 1.00 78.81 190 LEU A N 1
ATOM 1524 C CA . LEU A 1 190 ? 3.978 -2.099 7.250 1.00 78.81 190 LEU A CA 1
ATOM 1525 C C . LEU A 1 190 ? 3.841 -1.012 8.322 1.00 78.81 190 LEU A C 1
ATOM 1527 O O . LEU A 1 190 ? 3.228 -1.252 9.360 1.00 78.81 190 LEU A O 1
ATOM 1531 N N . GLY A 1 191 ? 4.345 0.195 8.055 1.00 76.56 191 GLY A N 1
ATOM 1532 C CA . GLY A 1 191 ? 4.198 1.348 8.941 1.00 76.56 191 GLY A CA 1
ATOM 1533 C C . GLY A 1 191 ? 2.738 1.768 9.122 1.00 76.56 191 GLY A C 1
ATOM 1534 O O . GLY A 1 191 ? 2.342 2.114 10.236 1.00 76.56 191 GLY A O 1
ATOM 1535 N N . PHE A 1 192 ? 1.913 1.661 8.074 1.00 71.94 192 PHE A N 1
ATOM 1536 C CA . PHE A 1 192 ? 0.463 1.842 8.169 1.00 71.94 192 PHE A CA 1
ATOM 1537 C C . PHE A 1 192 ? -0.173 0.818 9.098 1.00 71.94 192 PHE A C 1
ATOM 1539 O O . PHE A 1 192 ? -0.857 1.192 10.046 1.00 71.94 192 PHE A O 1
ATOM 1546 N N . LEU A 1 193 ? 0.066 -0.469 8.826 1.00 75.25 193 LEU A N 1
ATOM 1547 C CA . LEU A 1 193 ? -0.530 -1.576 9.567 1.00 75.25 193 LEU A CA 1
ATOM 1548 C C . LEU A 1 193 ? -0.139 -1.506 11.042 1.00 75.25 193 LEU A C 1
ATOM 1550 O O . LEU A 1 193 ? -0.998 -1.653 11.905 1.00 75.25 193 LEU A O 1
ATOM 1554 N N . PHE A 1 194 ? 1.129 -1.202 11.328 1.00 78.00 194 PHE A N 1
ATOM 1555 C CA . PHE A 1 194 ? 1.621 -1.012 12.687 1.00 78.00 194 PHE A CA 1
ATOM 1556 C C . PHE A 1 194 ? 0.969 0.194 13.373 1.00 78.00 194 PHE A C 1
ATOM 1558 O O . PHE A 1 194 ? 0.441 0.059 14.473 1.00 78.00 194 PHE A O 1
ATOM 1565 N N . SER 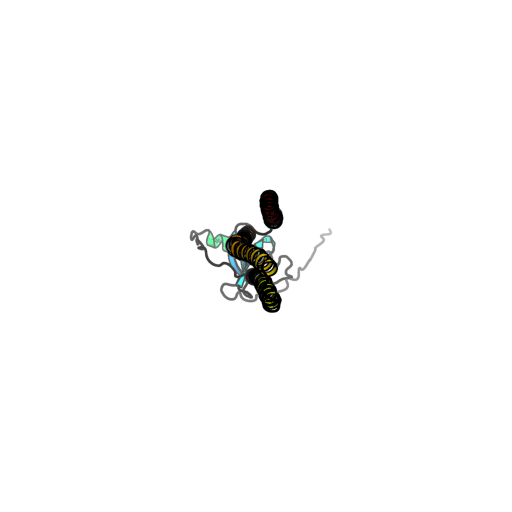A 1 195 ? 0.956 1.363 12.720 1.00 69.88 195 SER A N 1
ATOM 1566 C CA . SER A 1 195 ? 0.358 2.583 13.285 1.00 69.88 195 SER A CA 1
ATOM 1567 C C . SER A 1 195 ? -1.138 2.410 13.549 1.00 69.88 195 SER A C 1
ATOM 1569 O O . SER A 1 195 ? -1.651 2.876 14.563 1.00 69.88 195 SER A O 1
ATOM 1571 N N . TYR A 1 196 ? -1.837 1.723 12.647 1.00 67.12 196 TYR A N 1
ATOM 1572 C CA . TYR A 1 196 ? -3.260 1.446 12.775 1.00 67.12 196 TYR A CA 1
ATOM 1573 C C . TYR A 1 196 ? -3.539 0.406 13.869 1.00 67.12 196 TYR A C 1
ATOM 1575 O O . TYR A 1 196 ? -4.426 0.623 14.689 1.00 67.12 196 TYR A O 1
ATOM 1583 N N . HIS A 1 197 ? -2.767 -0.685 13.939 1.00 72.12 197 HIS A N 1
ATOM 1584 C CA . HIS A 1 197 ? -2.872 -1.677 15.017 1.00 72.12 197 HIS A CA 1
ATOM 1585 C C . HIS A 1 197 ? -2.634 -1.037 16.391 1.00 72.12 197 HIS A C 1
ATOM 1587 O O . HIS A 1 197 ? -3.382 -1.277 17.337 1.00 72.12 197 HIS A O 1
ATOM 1593 N N . TRP A 1 198 ? -1.635 -0.158 16.480 1.00 69.38 198 TRP A N 1
ATOM 1594 C CA . TRP A 1 198 ? -1.341 0.601 17.690 1.00 69.38 198 TRP A CA 1
ATOM 1595 C C . TRP A 1 198 ? -2.474 1.569 18.068 1.00 69.38 198 TRP A C 1
ATOM 1597 O O . TRP A 1 198 ? -2.836 1.664 19.240 1.00 69.38 198 TRP A O 1
ATOM 1607 N N . ALA A 1 199 ? -3.074 2.253 17.087 1.00 65.94 199 ALA A N 1
ATOM 1608 C CA . ALA A 1 199 ? -4.236 3.117 17.304 1.00 65.94 199 ALA A CA 1
ATOM 1609 C C . ALA A 1 199 ? -5.468 2.333 17.782 1.00 65.94 199 ALA A C 1
ATOM 1611 O O . ALA A 1 199 ? -6.159 2.783 18.696 1.00 65.94 199 ALA A O 1
ATOM 1612 N N . TYR A 1 200 ? -5.707 1.152 17.205 1.00 65.50 200 TYR A N 1
ATOM 1613 C CA . TYR A 1 200 ? -6.791 0.251 17.596 1.00 65.50 200 TYR A CA 1
ATOM 1614 C C . TYR A 1 200 ? -6.650 -0.193 19.058 1.00 65.50 200 TYR A C 1
ATOM 1616 O O . TYR A 1 200 ? -7.600 -0.091 19.829 1.00 65.50 200 TYR A O 1
ATOM 1624 N N . GLN A 1 201 ? -5.442 -0.592 19.470 1.00 67.94 201 GLN A N 1
ATOM 1625 C CA . GLN A 1 201 ? -5.169 -1.020 20.846 1.00 67.94 201 GLN A CA 1
ATOM 1626 C C . GLN A 1 201 ? -5.383 0.080 21.896 1.00 67.94 201 GLN A C 1
ATOM 1628 O O . GLN A 1 201 ? -5.691 -0.231 23.043 1.00 67.94 201 GLN A O 1
ATOM 1633 N N . ARG A 1 202 ? -5.221 1.363 21.545 1.00 61.53 202 ARG A N 1
ATOM 1634 C CA . ARG A 1 202 ? -5.259 2.453 22.535 1.00 61.53 202 ARG A CA 1
ATOM 1635 C C . ARG A 1 202 ? -6.607 3.130 22.751 1.00 61.53 202 ARG A C 1
ATOM 1637 O O . ARG A 1 202 ? -6.677 3.995 23.614 1.00 61.53 202 ARG A O 1
ATOM 1644 N N . SER A 1 203 ? -7.671 2.696 22.073 1.00 54.31 203 SER A N 1
ATOM 1645 C CA . SER A 1 203 ? -8.980 3.363 22.068 1.00 54.31 203 SER A CA 1
ATOM 1646 C C . SER A 1 203 ? -8.873 4.804 21.537 1.00 54.31 203 SER A C 1
ATOM 1648 O O . SER A 1 203 ? -8.087 5.626 21.999 1.00 54.31 203 SER A O 1
ATOM 1650 N N . TYR A 1 204 ? -9.673 5.145 20.531 1.00 54.81 204 TYR A N 1
ATOM 1651 C CA . TYR A 1 204 ? -9.617 6.396 19.753 1.00 54.81 204 TYR A CA 1
ATOM 1652 C C . TYR A 1 204 ? -9.798 7.721 20.542 1.00 54.81 204 TYR A C 1
ATOM 1654 O O . TYR A 1 204 ? -9.972 8.778 19.935 1.00 54.81 204 TYR A O 1
ATOM 1662 N N . LYS A 1 205 ? -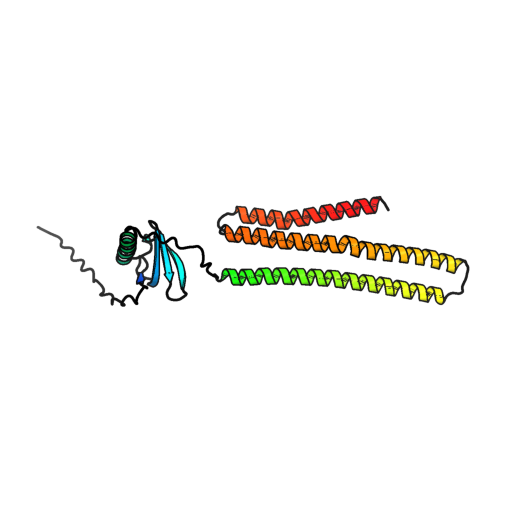9.773 7.710 21.880 1.00 51.00 205 LYS A N 1
ATOM 1663 C CA . LYS A 1 205 ? -10.042 8.876 22.731 1.00 51.00 205 LYS A CA 1
ATOM 1664 C C . LYS A 1 205 ? -8.925 9.923 22.751 1.00 51.00 205 LYS A C 1
ATOM 1666 O O . LYS A 1 205 ? -9.227 11.089 22.990 1.00 51.00 205 LYS A O 1
ATOM 1671 N N . ASP A 1 206 ? -7.682 9.569 22.427 1.00 53.84 206 ASP A N 1
ATOM 1672 C CA . ASP A 1 206 ? -6.573 10.524 22.499 1.00 53.84 206 ASP A CA 1
ATOM 1673 C C . ASP A 1 206 ? -6.211 11.132 21.135 1.00 53.84 206 ASP A C 1
ATOM 1675 O O . ASP A 1 206 ? -5.646 10.485 20.247 1.00 53.84 206 ASP A O 1
ATOM 1679 N N . ALA A 1 207 ? -6.434 12.445 21.003 1.00 52.34 207 ALA A N 1
ATOM 1680 C CA . ALA A 1 207 ? -6.083 13.276 19.841 1.00 52.34 207 ALA A CA 1
ATOM 1681 C C . ALA A 1 207 ? -4.591 13.214 19.425 1.00 52.34 207 ALA A C 1
ATOM 1683 O O . ALA A 1 207 ? -4.219 13.680 18.344 1.00 52.34 207 ALA A O 1
ATOM 1684 N N . GLY A 1 208 ? -3.720 12.624 20.252 1.00 56.19 208 GLY A N 1
ATOM 1685 C CA . GLY A 1 208 ? -2.326 12.337 19.910 1.00 56.19 208 GLY A CA 1
ATOM 1686 C C . GLY A 1 208 ? -2.167 11.337 18.757 1.00 56.19 208 GLY A C 1
ATOM 1687 O O . GLY A 1 208 ? -1.216 11.453 17.983 1.00 56.19 208 GLY A O 1
ATOM 1688 N N . CYS A 1 209 ? -3.123 10.419 18.574 1.00 55.75 209 CYS A N 1
ATOM 1689 C CA . CYS A 1 209 ? -3.050 9.378 17.546 1.00 55.75 209 CYS A CA 1
ATOM 1690 C C . CYS A 1 209 ? -3.139 9.954 16.119 1.00 55.75 209 CYS A C 1
ATOM 1692 O O . CYS A 1 209 ? -2.393 9.556 15.225 1.00 55.75 209 CYS A O 1
ATOM 1694 N N . MET A 1 210 ? -3.967 10.986 15.922 1.00 56.19 210 MET A N 1
ATOM 1695 C CA . MET A 1 210 ? -4.121 11.652 14.624 1.00 56.19 210 MET A CA 1
ATOM 1696 C C . MET A 1 210 ? -2.849 12.422 14.214 1.00 56.19 210 MET A C 1
ATOM 1698 O O . MET A 1 210 ? -2.505 12.469 13.034 1.00 56.19 210 MET A O 1
ATOM 1702 N N . LYS A 1 211 ? -2.091 12.964 15.181 1.00 58.84 211 LYS A N 1
ATOM 1703 C CA . LYS A 1 211 ? -0.810 13.644 14.914 1.00 58.84 211 LYS A CA 1
ATOM 1704 C C . LYS A 1 211 ? 0.273 12.669 14.455 1.00 58.84 211 LYS A C 1
ATOM 1706 O O . LYS A 1 211 ? 1.027 12.999 13.545 1.00 58.84 211 LYS A O 1
ATOM 1711 N N . PHE A 1 212 ? 0.325 11.472 15.043 1.00 62.84 212 PHE A N 1
ATOM 1712 C CA . PHE A 1 212 ? 1.271 10.427 14.638 1.00 62.84 212 PHE A CA 1
ATOM 1713 C C . PHE A 1 212 ? 0.975 9.929 13.219 1.00 62.84 212 PHE A C 1
ATOM 1715 O O . PHE A 1 212 ? 1.881 9.776 12.402 1.00 62.84 212 PHE A O 1
ATOM 1722 N N . PHE A 1 213 ? -0.312 9.781 12.901 1.00 64.44 213 PHE A N 1
ATOM 1723 C CA . PHE A 1 213 ? -0.779 9.387 11.578 1.00 64.44 213 PHE A CA 1
ATOM 1724 C C . PHE A 1 213 ? -0.393 10.406 10.499 1.00 64.44 213 PHE A C 1
ATOM 1726 O O . PHE A 1 213 ? 0.197 10.039 9.488 1.00 64.44 213 PHE A O 1
ATOM 1733 N N . ILE A 1 214 ? -0.650 11.697 10.739 1.00 62.31 214 ILE A N 1
ATOM 1734 C CA . ILE A 1 214 ? -0.270 12.787 9.826 1.00 62.31 214 ILE A CA 1
ATOM 1735 C C . ILE A 1 214 ? 1.250 12.839 9.641 1.00 62.31 214 ILE A C 1
ATOM 1737 O O . ILE A 1 214 ? 1.730 12.979 8.517 1.00 62.31 214 ILE A O 1
ATOM 1741 N N . PHE A 1 215 ? 2.017 12.690 10.724 1.00 65.31 215 PHE A N 1
ATOM 1742 C CA . PHE A 1 215 ? 3.475 12.717 10.657 1.00 65.31 215 PHE A CA 1
ATOM 1743 C C . PHE A 1 215 ? 4.007 11.575 9.781 1.00 65.31 215 PHE A C 1
ATOM 1745 O O . PHE A 1 215 ? 4.809 11.811 8.882 1.00 65.31 215 PHE A O 1
ATOM 1752 N N . TYR A 1 216 ? 3.511 10.351 9.968 1.00 66.94 216 TYR A N 1
ATOM 1753 C CA . TYR A 1 216 ? 3.994 9.202 9.205 1.00 66.94 216 TYR A CA 1
ATOM 1754 C C . TYR A 1 216 ? 3.515 9.214 7.744 1.00 66.94 216 TYR A C 1
ATOM 1756 O O . TYR A 1 216 ? 4.295 8.928 6.844 1.00 66.94 216 TYR A O 1
ATOM 1764 N N . PHE A 1 217 ? 2.265 9.607 7.479 1.00 62.47 217 PHE A N 1
ATOM 1765 C CA . PHE A 1 217 ? 1.690 9.571 6.126 1.00 62.47 217 PHE A CA 1
ATOM 1766 C C . PHE A 1 217 ? 2.061 10.740 5.232 1.00 62.47 217 PHE A C 1
ATOM 1768 O O . PHE A 1 217 ? 1.996 10.610 4.013 1.00 62.47 217 PHE A O 1
ATOM 1775 N N . ILE A 1 218 ? 2.423 11.879 5.813 1.00 66.06 218 ILE A N 1
ATOM 1776 C CA . ILE A 1 218 ? 2.753 13.072 5.038 1.00 66.06 218 ILE A CA 1
ATOM 1777 C C . ILE A 1 218 ? 4.262 13.292 5.039 1.00 66.06 218 ILE A C 1
ATOM 1779 O O . ILE A 1 218 ? 4.854 13.442 3.973 1.00 66.06 218 ILE A O 1
ATOM 1783 N N . LEU A 1 219 ? 4.922 13.250 6.199 1.00 68.06 219 LEU A N 1
ATOM 1784 C CA . LEU A 1 219 ? 6.341 13.612 6.265 1.00 68.06 219 LEU A CA 1
ATOM 1785 C C . LEU A 1 219 ? 7.270 12.501 5.781 1.00 68.06 219 LEU A C 1
ATOM 1787 O O . LEU A 1 219 ? 8.304 12.827 5.204 1.00 68.06 219 LEU A O 1
ATOM 1791 N N . VAL A 1 220 ? 6.923 11.218 5.946 1.00 70.19 220 VAL A N 1
ATOM 1792 C CA . VAL A 1 220 ? 7.778 10.122 5.447 1.00 70.19 220 VAL A CA 1
ATOM 1793 C C . VAL A 1 220 ? 7.790 10.082 3.914 1.00 70.19 220 VAL A C 1
ATOM 1795 O O . VAL A 1 220 ? 8.887 10.116 3.352 1.00 70.19 220 VAL A O 1
ATOM 1798 N N . PRO A 1 221 ? 6.647 10.119 3.195 1.00 71.88 221 PRO A N 1
ATOM 1799 C CA . PRO A 1 221 ? 6.669 10.184 1.734 1.00 71.88 221 PRO A CA 1
ATOM 1800 C C . PRO A 1 221 ? 7.327 11.459 1.206 1.00 71.88 221 PRO A C 1
ATOM 1802 O O . PRO A 1 221 ? 8.089 11.380 0.248 1.00 71.88 221 PRO A O 1
ATOM 1805 N N . ILE A 1 222 ? 7.108 12.616 1.850 1.00 73.12 222 ILE A N 1
ATOM 1806 C CA . ILE A 1 222 ? 7.788 13.871 1.488 1.00 73.12 222 ILE A CA 1
ATOM 1807 C C . ILE A 1 222 ? 9.302 13.747 1.686 1.00 73.12 222 ILE A C 1
ATOM 1809 O O . ILE A 1 222 ? 10.062 14.133 0.802 1.00 73.12 222 ILE A O 1
ATOM 1813 N N . GLY A 1 223 ? 9.752 13.181 2.808 1.00 71.81 223 GLY A N 1
ATOM 1814 C CA . GLY A 1 223 ? 11.169 12.953 3.085 1.00 71.81 223 GLY A CA 1
ATOM 1815 C C . GLY A 1 223 ? 11.818 12.044 2.043 1.00 71.81 223 GLY A C 1
ATOM 1816 O O . GLY A 1 223 ? 12.886 12.361 1.525 1.00 71.81 223 GLY A O 1
ATOM 1817 N N . ILE A 1 224 ? 11.137 10.961 1.662 1.00 74.44 224 ILE A N 1
ATOM 1818 C CA . ILE A 1 224 ? 11.590 10.056 0.599 1.00 74.44 224 ILE A CA 1
ATOM 1819 C C . ILE A 1 224 ? 11.643 10.784 -0.748 1.00 74.44 224 ILE A C 1
ATOM 1821 O O . ILE A 1 224 ? 12.636 10.659 -1.466 1.00 74.44 224 ILE A O 1
ATOM 1825 N N . LEU A 1 225 ? 10.631 11.594 -1.075 1.00 73.50 225 LEU A N 1
ATOM 1826 C CA . LEU A 1 225 ? 10.615 12.391 -2.302 1.00 73.50 225 LEU A CA 1
ATOM 1827 C C . LEU A 1 225 ? 11.808 13.352 -2.348 1.00 73.50 225 LEU A C 1
ATOM 1829 O O . LEU A 1 225 ? 12.496 13.420 -3.363 1.00 73.50 225 LEU A O 1
ATOM 1833 N N . ILE A 1 226 ? 12.108 14.041 -1.243 1.00 76.25 226 ILE A N 1
ATOM 1834 C CA . ILE A 1 226 ? 13.262 14.945 -1.130 1.00 76.25 226 ILE A CA 1
ATOM 1835 C C . ILE A 1 226 ? 14.571 14.185 -1.368 1.00 76.25 226 ILE A C 1
ATOM 1837 O O . ILE A 1 226 ? 15.405 14.653 -2.143 1.00 76.25 226 ILE A O 1
ATOM 1841 N N . VAL A 1 227 ? 14.745 13.006 -0.760 1.00 74.88 227 VAL A N 1
ATOM 1842 C CA . VAL A 1 227 ? 15.954 12.182 -0.940 1.00 74.88 227 VAL A CA 1
ATOM 1843 C C . VAL A 1 227 ? 16.106 11.727 -2.392 1.00 74.88 227 VAL A C 1
ATOM 1845 O O . VAL A 1 227 ? 17.190 11.866 -2.956 1.00 74.88 227 VAL A O 1
ATOM 1848 N N . ILE A 1 228 ? 15.030 11.258 -3.031 1.00 75.69 228 ILE A N 1
ATOM 1849 C CA . ILE A 1 228 ? 15.039 10.871 -4.451 1.00 75.69 228 ILE A CA 1
ATOM 1850 C C . ILE A 1 228 ? 15.394 12.074 -5.333 1.00 75.69 228 ILE A C 1
ATOM 1852 O O . ILE A 1 228 ? 16.242 11.968 -6.218 1.00 75.69 228 ILE A O 1
ATOM 1856 N N . THR A 1 229 ? 14.793 13.235 -5.069 1.00 75.00 229 THR A N 1
ATOM 1857 C CA . THR A 1 229 ? 15.042 14.458 -5.847 1.00 75.00 229 THR A CA 1
ATOM 1858 C C . THR A 1 229 ? 16.492 14.928 -5.691 1.00 75.00 229 THR A C 1
ATOM 1860 O O . THR A 1 229 ? 17.128 15.328 -6.666 1.00 75.00 229 THR A O 1
ATOM 1863 N N . ALA A 1 230 ? 17.051 14.831 -4.482 1.00 74.94 230 ALA A N 1
ATOM 1864 C CA . ALA A 1 230 ? 18.450 15.145 -4.212 1.00 74.94 230 ALA A CA 1
ATOM 1865 C C . ALA A 1 230 ? 19.406 14.162 -4.907 1.00 74.94 230 ALA A C 1
ATOM 1867 O O . ALA A 1 230 ? 20.388 14.595 -5.509 1.00 74.94 230 ALA A O 1
ATOM 1868 N N . ALA A 1 231 ? 19.104 12.861 -4.880 1.00 71.00 231 ALA A N 1
ATOM 1869 C CA . ALA A 1 231 ? 19.897 11.838 -5.557 1.00 71.00 231 ALA A CA 1
ATOM 1870 C C . ALA A 1 231 ? 19.911 12.044 -7.081 1.00 71.00 231 ALA A C 1
ATOM 1872 O O . ALA A 1 231 ? 20.979 12.050 -7.693 1.00 71.00 231 ALA A O 1
ATOM 1873 N N . LEU A 1 232 ? 18.749 12.308 -7.688 1.00 73.94 232 LEU A N 1
ATOM 1874 C CA . LEU A 1 232 ? 18.639 12.629 -9.115 1.00 73.94 232 LEU A CA 1
ATOM 1875 C C . LEU A 1 232 ? 19.413 13.904 -9.481 1.00 73.94 232 LEU A C 1
ATOM 1877 O O . LEU A 1 232 ? 20.087 13.940 -10.508 1.00 73.94 232 LEU A O 1
ATOM 1881 N N . SER A 1 233 ? 19.372 14.928 -8.623 1.00 76.44 233 SER A N 1
ATOM 1882 C CA . SER A 1 233 ? 20.138 16.169 -8.803 1.00 76.44 233 SER A CA 1
ATOM 1883 C C . SER A 1 233 ? 21.655 15.940 -8.772 1.00 76.44 233 SER A C 1
ATOM 1885 O O . SER A 1 233 ? 22.385 16.548 -9.556 1.00 76.44 233 SER A O 1
ATOM 1887 N N . MET A 1 234 ? 22.148 15.042 -7.910 1.00 75.44 234 MET A N 1
ATOM 1888 C CA . MET A 1 234 ? 23.571 14.682 -7.888 1.00 75.44 234 MET A CA 1
ATOM 1889 C C . MET A 1 234 ? 23.991 13.931 -9.150 1.00 75.44 234 MET A C 1
ATOM 1891 O O . MET A 1 234 ? 25.016 14.278 -9.729 1.00 75.44 234 MET A O 1
ATOM 1895 N N . ILE A 1 235 ? 23.189 12.963 -9.606 1.00 73.19 235 ILE A N 1
ATOM 1896 C CA . ILE A 1 235 ? 23.464 12.214 -10.842 1.00 73.19 235 ILE A CA 1
ATOM 1897 C C . ILE A 1 235 ? 23.524 13.170 -12.038 1.00 73.19 235 ILE A C 1
ATOM 1899 O O . ILE A 1 235 ? 24.468 13.107 -12.820 1.00 73.19 235 ILE A O 1
ATOM 1903 N N . TRP A 1 236 ? 22.580 14.112 -12.132 1.00 74.75 236 TRP A N 1
ATOM 1904 C CA . TRP A 1 236 ? 22.567 15.117 -13.196 1.00 74.75 236 TRP A CA 1
ATOM 1905 C C . TRP A 1 236 ? 23.819 16.000 -13.208 1.00 74.75 236 TRP A C 1
ATOM 1907 O O . TRP A 1 236 ? 24.281 16.381 -14.271 1.00 74.75 236 TRP A O 1
ATOM 1917 N N . LYS A 1 237 ? 24.385 16.335 -12.041 1.00 69.88 237 LYS A N 1
ATOM 1918 C CA . LYS A 1 237 ? 25.620 17.138 -11.954 1.00 69.88 237 LYS A CA 1
ATOM 1919 C C . LYS A 1 237 ? 26.891 16.368 -12.320 1.00 69.88 237 LYS A C 1
ATOM 1921 O O . LYS A 1 237 ? 27.927 17.001 -12.505 1.00 69.88 237 LYS A O 1
ATOM 1926 N N . MET A 1 238 ? 26.840 15.037 -12.329 1.00 60.22 238 MET A N 1
ATOM 1927 C CA . MET A 1 238 ? 27.975 14.186 -12.696 1.00 60.22 238 MET A CA 1
ATOM 1928 C C . MET A 1 238 ? 27.990 13.830 -14.189 1.00 60.22 238 MET A C 1
ATOM 1930 O O . MET A 1 238 ? 29.030 13.384 -14.672 1.00 60.22 238 MET A O 1
ATOM 1934 N N . MET A 1 239 ? 26.865 14.015 -14.891 1.00 61.53 239 MET A N 1
ATOM 1935 C CA . MET A 1 239 ? 26.753 13.921 -16.353 1.00 61.53 239 MET A CA 1
ATOM 1936 C C . MET A 1 239 ? 27.093 15.255 -17.018 1.00 61.53 239 MET A C 1
ATOM 1938 O O . MET A 1 239 ? 27.710 15.205 -18.103 1.00 61.53 239 MET A O 1
#

Radius of gyration: 36.67 Å; chains: 1; bounding box: 90×41×113 Å

Foldseek 3Di:
DDDDDDPPPPPPPPDDPPDQDPQWDWWAFQVRPDIFIWGWDDDDPQWTWTQTPPPRDTDIDGLNRTHPVSSVVNVVVVVVVVPDDDPPPDDDDPPPPPVVVVVVVVLVVVVVVLVVVLVVVVVVLVVVVVVLVVVVVVVVVVLVPDDDDPVSVVVCVVVVVVSVVVVVCSVCCCVPVVVVVVVLSVVLSVVVVVLVVVCVVPDVPDPVSVVVVCCSPPVVVVVVVVVVVVVVVVVVVVD